Protein AF-A0A6N8G986-F1 (afdb_monomer)

Nearest PDB structures (foldseek):
  3ckf-assembly1_A  TM=4.766E-01  e=2.217E+00  Borreliella burgdorferi
  2i5z-assembly1_O  TM=4.851E-01  e=2.354E+00  Borreliella burgdorferi
  2pi3-assembly1_O  TM=4.909E-01  e=5.133E+00  Borreliella burgdorferi
  8tuz-assembly1_A  TM=5.574E-01  e=9.927E+00  Borreliella burgdorferi

Radius of gyration: 18.27 Å; Cα contacts (8 Å, |Δi|>4): 486; chains: 1; bounding box: 44×40×49 Å

Sequence (253 aa):
MEDNPRPAEDVVEALRAAAAARPEQVVLLPGVDDAAMDAWTAPPPERLRAVFRQTAGFWLRDWSNDELDLFGPLHDMNRDAPEATGADRCGAAGTYRVVHTNAAAMTYYVDVDPQTGEWGRVFYFHREADAGLVASDLSTWLYKLAEVVRYAVGVAADGDNHVFAEAFSERFFEWGGRRKVDPVAAEEANEHLPPGIDGRCAGADALVADLRRVEYPTEIMFGAPGGDPRKGLLGPTYYRYDNGRFLVAVDLD

pLDDT: mean 84.58, std 14.49, range [36.94, 98.62]

Secondary structure (DSSP, 8-state):
---PPPPHHHHHHHHHHHHHH-TTTEEEPPP--HHHHHTSSSPPPHHHHHHHTT---EEEE-TTSS-EEEESTT-GGGSS-GGGSSGGGG-STTSEEEE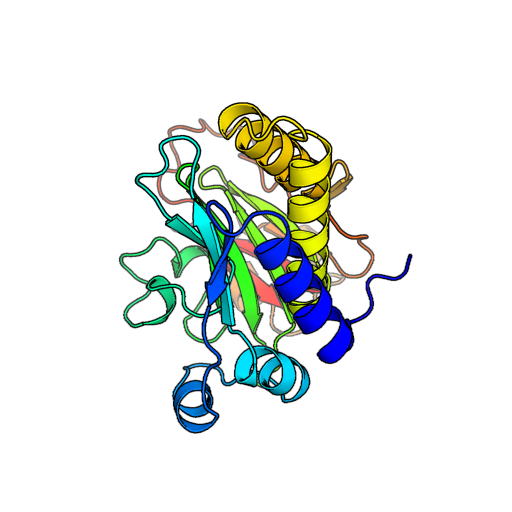EE-TT--EEEEEE-TTT--EEEEEEE-TTSEEEEEESSHHHHHHHHHHHHHHHHHHTTT--HHHHHHHHHHHHHHTT-S-EE--EEHHHHTTSPPTT-TTTS-STT-EEEE-SSPPSSEEEE---SS--TTS-SSPPEEEEETTTTEEEEE---

Structure (mmCIF, N/CA/C/O backbone):
data_AF-A0A6N8G986-F1
#
_entry.id   AF-A0A6N8G986-F1
#
loop_
_atom_site.group_PDB
_atom_site.id
_atom_site.type_symbol
_atom_site.label_atom_id
_atom_site.label_alt_id
_atom_site.label_comp_id
_atom_site.label_asym_id
_atom_site.label_entity_id
_atom_site.label_seq_id
_atom_site.pdbx_PDB_ins_code
_atom_site.Cartn_x
_atom_site.Cartn_y
_atom_site.Cartn_z
_atom_site.occupancy
_atom_site.B_iso_or_equiv
_atom_site.auth_seq_id
_atom_site.auth_comp_id
_atom_site.auth_asym_id
_atom_site.auth_atom_id
_atom_site.pdbx_PDB_model_num
ATOM 1 N N . MET A 1 1 ? 16.555 3.686 10.791 1.00 46.69 1 MET A N 1
ATOM 2 C CA . MET A 1 1 ? 15.807 2.505 11.268 1.00 46.69 1 MET A CA 1
ATOM 3 C C . MET A 1 1 ? 15.633 1.638 10.039 1.00 46.69 1 MET A C 1
ATOM 5 O O . MET A 1 1 ? 15.133 2.170 9.058 1.00 46.69 1 MET A O 1
ATOM 9 N N . GLU A 1 2 ? 16.167 0.420 10.018 1.00 54.03 2 GLU A N 1
ATOM 10 C CA . GLU A 1 2 ? 16.009 -0.460 8.850 1.00 54.03 2 GLU A CA 1
ATOM 11 C C . GLU A 1 2 ? 14.521 -0.733 8.604 1.00 54.03 2 GLU A C 1
ATOM 13 O O . GLU A 1 2 ? 13.776 -0.996 9.551 1.00 54.03 2 GLU A O 1
ATOM 18 N N . ASP A 1 3 ? 14.090 -0.626 7.346 1.00 73.69 3 ASP A N 1
ATOM 19 C CA . ASP A 1 3 ? 12.712 -0.887 6.918 1.00 73.69 3 ASP A CA 1
ATOM 20 C C . ASP A 1 3 ? 12.507 -2.404 6.777 1.00 73.69 3 ASP A C 1
ATOM 22 O O . ASP A 1 3 ? 12.376 -2.937 5.677 1.00 73.69 3 ASP A O 1
ATOM 26 N N . ASN A 1 4 ? 12.593 -3.117 7.900 1.00 81.31 4 ASN A N 1
ATOM 27 C CA . ASN A 1 4 ? 12.416 -4.566 7.953 1.00 81.31 4 ASN A CA 1
ATOM 28 C C . ASN A 1 4 ? 10.931 -4.922 8.141 1.00 81.31 4 ASN A C 1
ATOM 30 O O . ASN A 1 4 ? 10.238 -4.196 8.863 1.00 81.31 4 ASN A O 1
ATOM 34 N N . PRO A 1 5 ? 10.469 -6.060 7.580 1.00 88.38 5 PRO A N 1
ATOM 35 C CA . PRO A 1 5 ? 9.112 -6.546 7.789 1.00 88.38 5 PRO A CA 1
ATOM 36 C C . PRO A 1 5 ? 8.740 -6.605 9.264 1.00 88.38 5 PRO A C 1
ATOM 38 O O . PRO A 1 5 ? 9.516 -7.075 10.103 1.00 88.38 5 PRO A O 1
ATOM 41 N N . ARG A 1 6 ? 7.537 -6.127 9.574 1.00 94.19 6 ARG A N 1
ATOM 42 C CA . ARG A 1 6 ? 7.025 -6.086 10.939 1.00 94.19 6 ARG A CA 1
ATOM 43 C C . ARG A 1 6 ? 6.420 -7.438 11.320 1.00 94.19 6 ARG A C 1
ATOM 45 O O . ARG A 1 6 ? 5.696 -8.027 10.512 1.00 94.19 6 ARG A O 1
ATOM 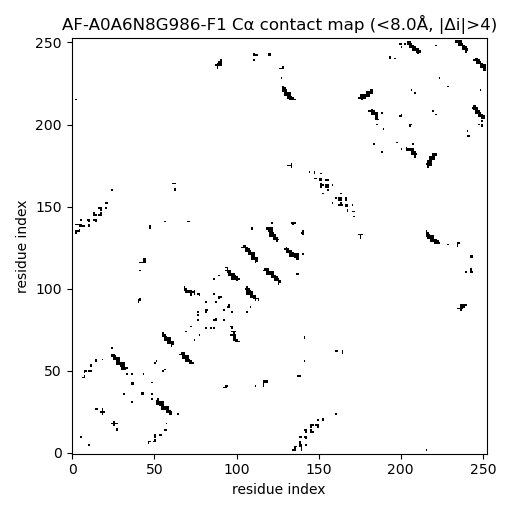52 N N . PRO A 1 7 ? 6.681 -7.939 12.541 1.00 96.44 7 PRO A N 1
ATOM 53 C CA . PRO A 1 7 ? 5.963 -9.087 13.080 1.00 96.44 7 PRO A CA 1
ATOM 54 C C . PRO A 1 7 ? 4.450 -8.870 13.010 1.00 96.44 7 PRO A C 1
ATOM 56 O O . PRO A 1 7 ? 3.958 -7.771 13.258 1.00 96.44 7 PRO A O 1
ATOM 59 N N . ALA A 1 8 ? 3.700 -9.922 12.682 1.00 97.44 8 ALA A N 1
ATOM 60 C CA . ALA A 1 8 ? 2.253 -9.808 12.505 1.00 97.44 8 ALA A CA 1
ATOM 61 C C . ALA A 1 8 ? 1.538 -9.310 13.773 1.00 97.44 8 ALA A C 1
ATOM 63 O O . ALA A 1 8 ? 0.585 -8.540 13.680 1.00 97.44 8 ALA A O 1
ATOM 64 N N . GLU A 1 9 ? 2.013 -9.726 14.948 1.00 97.75 9 GLU A N 1
ATOM 65 C CA . GLU A 1 9 ? 1.499 -9.282 16.245 1.00 97.75 9 GLU A CA 1
ATOM 66 C C . GLU A 1 9 ? 1.641 -7.769 16.443 1.00 97.75 9 GLU A C 1
ATOM 68 O O . GLU A 1 9 ? 0.640 -7.118 16.738 1.00 97.75 9 GLU A O 1
ATOM 73 N N . ASP A 1 10 ? 2.816 -7.204 16.151 1.00 98.00 10 ASP A N 1
ATOM 74 C CA . ASP A 1 10 ? 3.082 -5.764 16.251 1.00 98.00 10 ASP A CA 1
ATOM 75 C C . ASP A 1 10 ? 2.157 -4.958 15.333 1.00 98.00 10 ASP A C 1
ATOM 77 O O . ASP A 1 10 ? 1.614 -3.926 15.727 1.00 98.00 10 ASP A O 1
ATOM 81 N N . VAL A 1 11 ? 1.953 -5.428 14.096 1.00 98.25 11 VAL A N 1
ATOM 82 C CA . VAL A 1 11 ? 1.064 -4.759 13.133 1.00 98.25 11 VAL A CA 1
ATOM 83 C C . VAL A 1 11 ? -0.372 -4.763 13.639 1.00 98.25 11 VAL A C 1
ATOM 85 O O . VAL A 1 11 ? -1.037 -3.728 13.641 1.00 98.25 11 VAL A O 1
ATOM 88 N N . VAL A 1 12 ? -0.864 -5.921 14.080 1.00 98.62 12 VAL A N 1
ATOM 89 C CA . VAL A 1 12 ? -2.244 -6.059 14.550 1.00 98.62 12 VAL A CA 1
ATOM 90 C C . VAL A 1 12 ? -2.472 -5.256 15.831 1.00 98.62 12 VAL A C 1
ATOM 92 O O . VAL A 1 12 ? -3.516 -4.615 15.963 1.00 98.62 12 VAL A O 1
ATOM 95 N N . GLU A 1 13 ? -1.521 -5.262 16.767 1.00 98.56 13 GLU A N 1
ATOM 96 C CA . GLU A 1 13 ? -1.589 -4.450 17.983 1.00 98.56 13 GLU A CA 1
ATOM 97 C C . GLU A 1 13 ? -1.625 -2.958 17.646 1.00 98.56 13 GLU A C 1
ATOM 99 O O . GLU A 1 13 ? -2.502 -2.246 18.139 1.00 98.56 13 GLU A O 1
ATOM 104 N N . ALA A 1 14 ? -0.745 -2.494 16.754 1.00 98.50 14 ALA A N 1
ATOM 105 C CA . ALA A 1 14 ? -0.712 -1.099 16.334 1.00 98.50 14 ALA A CA 1
ATOM 106 C C . ALA A 1 14 ? -2.041 -0.665 15.693 1.00 98.50 14 ALA A C 1
ATOM 108 O O . ALA A 1 14 ? -2.593 0.369 16.074 1.00 98.50 14 ALA A O 1
ATOM 109 N N . LEU A 1 15 ? -2.597 -1.469 14.778 1.00 98.50 15 LEU A N 1
ATOM 110 C CA . LEU A 1 15 ? -3.879 -1.178 14.124 1.00 98.50 15 LEU A CA 1
ATOM 111 C C . LEU A 1 15 ? -5.045 -1.163 15.122 1.00 98.50 15 LEU A C 1
ATOM 113 O O . LEU A 1 15 ? -5.887 -0.265 15.078 1.00 98.50 15 LEU A O 1
ATOM 117 N N . ARG A 1 16 ? -5.088 -2.120 16.058 1.00 98.62 16 ARG A N 1
ATOM 118 C CA . ARG A 1 16 ? -6.104 -2.151 17.123 1.00 98.62 16 ARG A CA 1
ATOM 119 C C . ARG A 1 16 ? -5.997 -0.937 18.039 1.00 98.62 16 ARG A C 1
ATOM 121 O O . ARG A 1 16 ? -7.021 -0.344 18.364 1.00 98.62 16 ARG A O 1
ATOM 128 N N . ALA A 1 17 ? -4.784 -0.557 18.435 1.00 98.19 17 ALA A N 1
ATOM 129 C CA . ALA A 1 17 ? -4.549 0.615 19.269 1.00 98.19 17 ALA A CA 1
ATOM 130 C C . ALA A 1 17 ? -4.967 1.908 18.555 1.00 98.19 17 ALA A C 1
ATOM 132 O O . ALA A 1 17 ? -5.616 2.756 19.162 1.00 98.19 17 ALA A O 1
ATOM 133 N N . ALA A 1 18 ? -4.651 2.038 17.263 1.00 97.00 18 ALA A N 1
ATOM 134 C CA . ALA A 1 18 ? -5.069 3.166 16.436 1.00 97.00 18 ALA A CA 1
ATOM 135 C C . ALA A 1 18 ? -6.602 3.272 16.338 1.00 97.00 18 ALA A C 1
ATOM 137 O O . ALA A 1 18 ? -7.155 4.342 16.585 1.00 97.00 18 ALA A O 1
ATOM 138 N N . ALA A 1 19 ? -7.294 2.161 16.066 1.00 97.19 19 ALA A N 1
ATOM 139 C CA . ALA A 1 19 ? -8.756 2.127 16.015 1.00 97.19 19 ALA A CA 1
ATOM 140 C C . ALA A 1 19 ? -9.405 2.424 17.379 1.00 97.19 19 ALA A C 1
ATOM 142 O O . ALA A 1 19 ? -10.370 3.177 17.461 1.00 97.19 19 ALA A O 1
ATOM 143 N N . ALA A 1 20 ? -8.856 1.882 18.470 1.00 97.44 20 ALA A N 1
ATOM 144 C CA . ALA A 1 20 ? -9.364 2.121 19.821 1.00 97.44 20 ALA A CA 1
ATOM 145 C C . ALA A 1 20 ? -9.175 3.573 20.288 1.00 97.44 20 ALA A C 1
ATOM 147 O O . ALA A 1 20 ? -9.949 4.052 21.114 1.00 97.44 20 ALA A O 1
ATOM 148 N N . ALA A 1 21 ? -8.159 4.267 19.771 1.00 96.12 21 ALA A N 1
ATOM 149 C CA . ALA A 1 21 ? -7.892 5.659 20.109 1.00 96.12 21 ALA A CA 1
ATOM 150 C C . ALA A 1 21 ? -8.921 6.628 19.503 1.00 96.12 21 ALA A C 1
ATOM 152 O O . ALA A 1 21 ? -9.116 7.709 20.055 1.00 96.12 21 ALA A O 1
ATOM 153 N N . ARG A 1 22 ? -9.570 6.253 18.388 1.00 94.12 22 ARG A N 1
ATOM 154 C CA . ARG A 1 22 ? -10.585 7.080 17.719 1.00 94.12 22 ARG A CA 1
ATOM 155 C C . ARG A 1 22 ? -11.633 6.247 16.957 1.00 94.12 22 ARG A C 1
ATOM 157 O O . ARG A 1 22 ? -11.659 6.265 15.723 1.00 94.12 22 ARG A O 1
ATOM 164 N N . PRO A 1 23 ? -12.479 5.481 17.668 1.00 93.69 23 PRO A N 1
ATOM 165 C CA . PRO A 1 23 ? -13.352 4.463 17.072 1.00 93.69 23 PRO A CA 1
ATOM 166 C C . PRO A 1 23 ? -14.459 5.028 16.172 1.00 93.69 23 PRO A C 1
ATOM 168 O O . PRO A 1 23 ? -15.013 4.305 15.346 1.00 93.69 23 PRO A O 1
ATOM 171 N N . GLU A 1 24 ? -14.806 6.305 16.321 1.00 90.88 24 GLU A N 1
ATOM 172 C CA . GLU A 1 24 ? -15.755 6.999 15.454 1.00 90.88 24 GLU A CA 1
ATOM 173 C C . GLU A 1 24 ? -15.175 7.295 14.066 1.00 90.88 24 GLU A C 1
ATOM 175 O O . GLU A 1 24 ? -15.927 7.313 13.090 1.00 90.88 24 GLU A O 1
ATOM 180 N N . GLN A 1 25 ? -13.851 7.467 13.976 1.00 92.62 25 GLN A N 1
ATOM 181 C CA . GLN A 1 25 ? -13.139 7.847 12.755 1.00 92.62 25 GLN A CA 1
ATOM 182 C C . GLN A 1 25 ? -12.423 6.664 12.094 1.00 92.62 25 GLN A C 1
ATOM 184 O O . GLN A 1 25 ? -12.304 6.620 10.872 1.00 92.62 25 GLN A O 1
ATOM 189 N N . VAL A 1 26 ? -11.939 5.712 12.895 1.00 95.62 26 VAL A N 1
ATOM 190 C CA . VAL A 1 26 ? -11.096 4.598 12.452 1.00 95.62 26 VAL A CA 1
ATOM 191 C C . VAL A 1 26 ? -11.791 3.286 12.788 1.00 95.62 26 VAL A C 1
ATOM 193 O O . VAL A 1 26 ? -11.861 2.874 13.946 1.00 95.62 26 VAL A O 1
ATOM 196 N N . VAL A 1 27 ? -12.287 2.599 11.762 1.00 96.19 27 VAL A N 1
ATOM 197 C CA . VAL A 1 27 ? -13.022 1.342 11.924 1.00 96.19 27 VAL A CA 1
ATOM 198 C C . VAL A 1 27 ? -12.160 0.190 11.437 1.00 96.19 27 VAL A C 1
ATOM 200 O O . VAL A 1 27 ? -11.910 0.045 10.242 1.00 96.19 27 VAL A O 1
ATOM 203 N N . LEU A 1 28 ? -11.714 -0.656 12.366 1.00 97.62 28 LEU A N 1
ATOM 204 C CA . LEU A 1 28 ? -10.926 -1.836 12.029 1.00 97.62 28 LEU A CA 1
ATOM 205 C C . LEU A 1 28 ? -11.759 -2.823 11.198 1.00 97.62 28 LEU A C 1
ATOM 207 O O . LEU A 1 28 ? -12.897 -3.148 11.542 1.00 97.62 28 LEU A O 1
ATOM 211 N N . LEU A 1 29 ? -11.173 -3.329 10.118 1.00 97.81 29 LEU A N 1
ATOM 212 C CA . LEU A 1 29 ? -11.791 -4.352 9.285 1.00 97.81 29 LEU A CA 1
ATOM 213 C C . LEU A 1 29 ? -11.765 -5.714 9.982 1.00 97.81 29 LEU A C 1
ATOM 215 O O . LEU A 1 29 ? -10.789 -6.017 10.683 1.00 97.81 29 LEU A O 1
ATOM 219 N N . PRO A 1 30 ? -12.775 -6.571 9.737 1.00 97.88 30 PRO A N 1
ATOM 220 C CA . PRO A 1 30 ? -12.725 -7.956 10.177 1.00 97.88 30 PRO A CA 1
ATOM 221 C C . PRO A 1 30 ? -11.540 -8.693 9.541 1.00 97.88 30 PRO A C 1
ATOM 223 O O . PRO A 1 30 ? -10.974 -8.266 8.529 1.00 97.88 30 PRO A O 1
ATOM 226 N N . GLY A 1 31 ? -11.168 -9.815 10.152 1.00 98.00 31 GLY A N 1
ATOM 227 C CA . GLY A 1 31 ? -10.218 -10.742 9.555 1.00 98.00 31 GLY A CA 1
ATOM 228 C C . GLY A 1 31 ? -10.776 -11.426 8.304 1.00 98.00 31 GLY A C 1
ATOM 229 O O . GLY A 1 31 ? -11.989 -11.490 8.096 1.00 98.00 31 GLY A O 1
ATOM 230 N N . VAL A 1 32 ? -9.871 -11.953 7.487 1.00 98.31 32 VAL A N 1
ATOM 231 C CA . VAL A 1 32 ? -10.143 -12.737 6.281 1.00 98.31 32 VAL A CA 1
ATOM 232 C C . VAL A 1 32 ? -9.729 -14.178 6.549 1.00 98.31 32 VAL A C 1
ATOM 234 O O . VAL A 1 32 ? -8.632 -14.423 7.055 1.00 98.31 32 VAL A O 1
ATOM 237 N N . ASP A 1 33 ? -10.601 -15.129 6.229 1.00 98.00 33 ASP A N 1
ATOM 238 C CA . ASP A 1 33 ? -10.272 -16.545 6.353 1.00 98.00 33 ASP A CA 1
ATOM 239 C C . ASP A 1 33 ? -9.327 -17.026 5.238 1.00 98.00 33 ASP A C 1
ATOM 241 O O . ASP A 1 33 ? -9.183 -16.403 4.182 1.00 98.00 33 ASP A O 1
ATOM 245 N N . ASP A 1 34 ? -8.657 -18.150 5.491 1.00 98.38 34 ASP A N 1
ATOM 246 C CA . ASP A 1 34 ? -7.666 -18.708 4.572 1.00 98.38 34 ASP A CA 1
ATOM 247 C C . ASP A 1 34 ? -8.277 -19.084 3.213 1.00 98.38 34 ASP A C 1
ATOM 249 O O 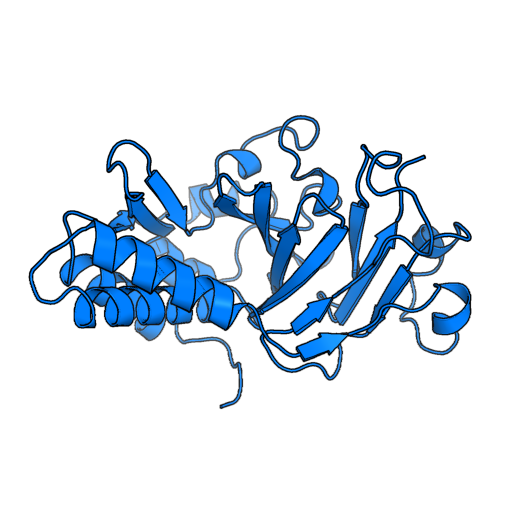. ASP A 1 34 ? -7.634 -18.863 2.192 1.00 98.38 34 ASP A O 1
ATOM 253 N N . ALA A 1 35 ? -9.524 -19.567 3.172 1.00 98.00 35 ALA A N 1
ATOM 254 C CA . ALA A 1 35 ? -10.175 -19.955 1.921 1.00 98.00 35 ALA A CA 1
ATOM 255 C C . ALA A 1 35 ? -10.468 -18.738 1.029 1.00 98.00 35 ALA A C 1
ATOM 257 O O . ALA A 1 35 ? -10.282 -18.793 -0.186 1.00 98.00 35 ALA A O 1
ATOM 258 N N . ALA A 1 36 ? -10.883 -17.621 1.629 1.00 96.44 36 ALA A N 1
ATOM 259 C CA . ALA A 1 36 ? -11.067 -16.355 0.940 1.00 96.44 36 ALA A CA 1
ATOM 260 C C . ALA A 1 36 ? -9.730 -15.778 0.454 1.00 96.44 36 ALA A C 1
ATOM 262 O O . ALA A 1 36 ? -9.677 -15.258 -0.658 1.00 96.44 36 ALA A O 1
ATOM 263 N N . MET A 1 37 ? -8.654 -15.890 1.245 1.00 96.88 37 MET A N 1
ATOM 264 C CA . MET A 1 37 ? -7.305 -15.481 0.824 1.00 96.88 37 MET A CA 1
ATOM 265 C C . MET A 1 37 ? -6.750 -16.349 -0.314 1.00 96.88 37 MET A C 1
ATOM 267 O O . MET A 1 37 ? -6.088 -15.822 -1.205 1.00 96.88 37 MET A O 1
ATOM 271 N N . ASP A 1 38 ? -7.040 -17.651 -0.315 1.00 96.19 38 ASP A N 1
ATOM 272 C CA . ASP A 1 38 ? -6.614 -18.592 -1.361 1.00 96.19 38 ASP A CA 1
ATOM 273 C C . ASP A 1 38 ? -7.333 -18.378 -2.696 1.00 96.19 38 ASP A C 1
ATOM 275 O O . ASP A 1 38 ? -6.802 -18.725 -3.748 1.00 96.19 38 ASP A O 1
ATOM 279 N N . ALA A 1 39 ? -8.526 -17.781 -2.670 1.00 93.50 39 ALA A N 1
ATOM 280 C CA . ALA A 1 39 ? -9.274 -17.426 -3.872 1.00 93.50 39 ALA A CA 1
ATOM 281 C C . ALA A 1 39 ? -8.759 -16.147 -4.558 1.00 93.50 39 ALA A C 1
ATOM 283 O O . ALA A 1 39 ? -9.228 -15.798 -5.641 1.00 93.50 39 ALA A O 1
ATOM 284 N N . TRP A 1 40 ? -7.832 -15.412 -3.938 1.00 91.94 40 TRP A N 1
ATOM 285 C CA . TRP A 1 40 ? -7.250 -14.219 -4.546 1.00 91.94 40 TRP A CA 1
ATOM 286 C C . TRP A 1 40 ? -6.349 -14.593 -5.725 1.00 91.94 40 TRP A C 1
ATOM 288 O O . TRP A 1 40 ? -5.610 -15.569 -5.653 1.00 91.94 40 TRP A O 1
ATOM 298 N N . THR A 1 41 ? -6.327 -13.757 -6.770 1.00 87.50 41 THR A N 1
ATOM 299 C CA . THR A 1 41 ? -5.441 -13.934 -7.939 1.00 87.50 41 THR A CA 1
ATOM 300 C C . THR A 1 41 ? -3.978 -14.146 -7.542 1.00 87.50 41 THR A C 1
ATOM 302 O O . THR A 1 41 ? -3.268 -14.915 -8.178 1.00 87.50 41 THR A O 1
ATOM 305 N N . ALA A 1 42 ? -3.552 -13.483 -6.465 1.00 88.75 42 ALA A N 1
ATOM 306 C CA . ALA A 1 42 ? -2.292 -13.732 -5.788 1.00 88.75 42 ALA A CA 1
ATOM 307 C C . ALA A 1 42 ? -2.552 -13.928 -4.286 1.00 88.75 42 ALA A C 1
ATOM 309 O O . ALA A 1 42 ? -2.807 -12.937 -3.584 1.00 88.75 42 ALA A O 1
ATOM 310 N N . PRO A 1 43 ? -2.514 -15.173 -3.781 1.00 94.25 43 PRO A N 1
ATOM 311 C CA . PRO A 1 43 ? -2.623 -15.439 -2.354 1.00 94.25 43 PRO A CA 1
ATOM 312 C C . PRO A 1 43 ? -1.503 -14.729 -1.578 1.00 94.25 43 PRO A C 1
ATOM 314 O O . PRO A 1 43 ? -0.376 -14.632 -2.068 1.00 94.25 43 PRO A O 1
ATOM 317 N N . PRO A 1 44 ? -1.779 -14.207 -0.373 1.00 96.00 44 PRO A N 1
ATOM 318 C CA . PRO A 1 44 ? -0.768 -13.534 0.424 1.00 96.00 44 PRO A CA 1
ATOM 319 C C . PRO A 1 44 ? 0.198 -14.554 1.051 1.00 96.00 44 PRO A C 1
ATOM 321 O O . PRO A 1 44 ? -0.236 -15.637 1.457 1.00 96.00 44 PRO A O 1
ATOM 324 N N . PRO A 1 45 ? 1.487 -14.210 1.226 1.00 95.62 45 PRO A N 1
ATOM 325 C CA . PRO A 1 45 ? 2.431 -15.046 1.963 1.00 95.62 45 PRO A CA 1
ATOM 326 C C . PRO A 1 45 ? 2.011 -15.201 3.433 1.00 95.62 45 PRO A C 1
ATOM 328 O O . PRO A 1 45 ? 1.347 -14.329 4.001 1.00 95.62 45 PRO A O 1
ATOM 331 N N . GLU A 1 46 ? 2.450 -16.281 4.090 1.00 95.44 46 GLU A N 1
ATOM 332 C CA . GLU A 1 46 ? 2.014 -16.649 5.453 1.00 95.44 46 GLU A CA 1
ATOM 333 C C . GLU A 1 46 ? 2.196 -15.517 6.480 1.00 95.44 46 GLU A C 1
ATOM 335 O O . GLU A 1 46 ? 1.342 -15.310 7.342 1.00 95.44 46 GLU A O 1
ATOM 340 N N . ARG A 1 47 ? 3.256 -14.710 6.343 1.00 94.12 47 ARG A N 1
ATOM 341 C CA . ARG A 1 47 ? 3.480 -13.541 7.210 1.00 94.12 47 ARG A CA 1
ATOM 342 C C . ARG A 1 47 ? 2.321 -12.536 7.168 1.00 94.12 47 ARG A C 1
ATOM 344 O O . ARG A 1 47 ? 1.952 -11.982 8.197 1.00 94.12 47 ARG A O 1
ATOM 351 N N . LEU A 1 48 ? 1.738 -12.314 5.988 1.00 97.44 48 LEU A N 1
ATOM 352 C CA . LEU A 1 48 ? 0.596 -11.420 5.800 1.00 97.44 48 LEU A CA 1
ATOM 353 C C . LEU A 1 48 ? -0.717 -12.128 6.134 1.00 97.44 48 LEU A C 1
ATOM 355 O O . LEU A 1 48 ? -1.596 -11.499 6.715 1.00 97.44 48 LEU A O 1
ATOM 359 N N . ARG A 1 49 ? -0.827 -13.441 5.879 1.00 98.06 49 ARG A N 1
ATOM 360 C CA . ARG A 1 49 ? -1.966 -14.259 6.340 1.00 98.06 49 ARG A CA 1
ATOM 361 C C . ARG A 1 49 ? -2.149 -14.143 7.852 1.00 98.06 49 ARG A C 1
ATOM 363 O O . ARG A 1 49 ? -3.266 -13.949 8.317 1.00 98.06 49 ARG A O 1
ATOM 370 N N . ALA A 1 50 ? -1.065 -14.173 8.627 1.00 98.19 50 ALA A N 1
ATOM 371 C CA . ALA A 1 50 ? -1.119 -13.997 10.079 1.00 98.19 50 ALA A CA 1
ATOM 372 C C . ALA A 1 50 ? -1.722 -12.644 10.520 1.00 98.19 50 ALA A C 1
ATOM 374 O O . ALA A 1 50 ? -2.441 -12.598 11.522 1.00 98.19 50 ALA A O 1
ATOM 375 N N . VAL A 1 51 ? -1.481 -11.563 9.765 1.00 98.38 51 VAL A N 1
ATOM 376 C CA . VAL A 1 51 ? -2.132 -10.257 9.981 1.00 98.38 51 VAL A CA 1
ATOM 377 C C . VAL A 1 51 ? -3.596 -10.324 9.548 1.00 98.38 51 VAL A C 1
ATOM 379 O O . VAL A 1 51 ? -4.493 -10.027 10.338 1.00 98.38 51 VAL A O 1
ATOM 382 N N . PHE A 1 52 ? -3.850 -10.778 8.319 1.00 98.50 52 PHE A N 1
ATOM 383 C CA . PHE A 1 52 ? -5.174 -10.745 7.699 1.00 98.50 52 PHE A CA 1
ATOM 384 C C . PHE A 1 52 ? -6.194 -11.654 8.365 1.00 98.50 52 PHE A C 1
ATOM 386 O O . PHE A 1 52 ? -7.357 -11.274 8.421 1.00 98.50 52 PHE A O 1
ATOM 393 N N . ARG A 1 53 ? -5.786 -12.767 8.983 1.00 98.62 53 ARG A N 1
ATOM 394 C CA . ARG A 1 53 ? -6.669 -13.578 9.843 1.00 98.62 53 ARG A CA 1
ATOM 395 C C . ARG A 1 53 ? -7.272 -12.776 10.995 1.00 98.62 53 ARG A C 1
ATOM 397 O O . ARG A 1 53 ? -8.349 -13.109 11.477 1.00 98.62 53 ARG A O 1
ATOM 404 N N . GLN A 1 54 ? -6.576 -11.740 11.459 1.00 98.62 54 GLN A N 1
ATOM 405 C CA . GLN A 1 54 ? -7.015 -10.913 12.580 1.00 98.62 54 GLN A CA 1
ATOM 406 C C . GLN A 1 54 ? -7.686 -9.618 12.131 1.00 98.62 54 GLN A C 1
ATOM 408 O O . GLN A 1 54 ? -8.640 -9.180 12.771 1.00 98.62 54 GLN A O 1
ATOM 413 N N . THR A 1 55 ? -7.177 -8.992 11.071 1.00 98.38 55 THR A N 1
ATOM 414 C CA . THR A 1 55 ? -7.744 -7.773 10.498 1.00 98.38 55 THR A CA 1
ATOM 415 C C . THR A 1 55 ? -7.234 -7.552 9.082 1.00 98.38 55 THR A C 1
ATOM 417 O O . THR A 1 55 ? -6.044 -7.695 8.807 1.00 98.38 55 THR A O 1
ATOM 420 N N . ALA A 1 56 ? -8.124 -7.141 8.185 1.00 97.00 56 ALA A N 1
ATOM 421 C CA . ALA A 1 56 ? -7.742 -6.731 6.843 1.00 97.00 56 ALA A CA 1
ATOM 422 C C . ALA A 1 56 ? -7.235 -5.275 6.755 1.00 97.00 56 ALA A C 1
ATOM 424 O O . ALA A 1 56 ? -7.066 -4.773 5.653 1.00 97.00 56 ALA A O 1
ATOM 425 N N . GLY A 1 57 ? -7.017 -4.572 7.872 1.00 97.25 57 GLY A N 1
ATOM 426 C CA . GLY A 1 57 ? -6.684 -3.142 7.888 1.00 97.25 57 GLY A CA 1
ATOM 427 C C . GLY A 1 57 ? -7.809 -2.307 8.496 1.00 97.25 57 GLY A C 1
ATOM 428 O O . GLY A 1 57 ? -8.455 -2.751 9.445 1.00 97.25 57 GLY A O 1
ATOM 429 N N . PHE A 1 58 ? -8.065 -1.105 7.985 1.00 97.44 58 PHE A N 1
ATOM 430 C CA . PHE A 1 58 ? -9.112 -0.231 8.527 1.00 97.44 58 PHE A CA 1
ATOM 431 C C . PHE A 1 58 ? -9.787 0.623 7.456 1.00 97.44 58 PHE A C 1
ATOM 433 O O . PHE A 1 58 ? -9.240 0.862 6.381 1.00 97.44 58 PHE A O 1
ATOM 440 N N . TRP A 1 59 ? -10.984 1.091 7.791 1.00 96.31 59 TRP A N 1
ATOM 441 C CA . TRP A 1 59 ? -11.614 2.235 7.156 1.00 96.31 59 TRP A CA 1
ATOM 442 C C . TRP A 1 59 ? -11.282 3.498 7.936 1.00 96.31 59 TRP A C 1
ATOM 444 O O . TRP A 1 59 ? -11.346 3.500 9.169 1.00 96.31 59 TRP A O 1
ATOM 454 N N . LEU A 1 60 ? -10.976 4.568 7.215 1.00 93.94 60 LEU A N 1
ATOM 455 C CA . LEU A 1 60 ? -10.855 5.908 7.761 1.00 93.94 60 LEU A CA 1
ATOM 456 C C . LEU A 1 60 ? -12.019 6.743 7.248 1.00 93.94 60 LEU A C 1
ATOM 458 O O . LEU A 1 60 ? -12.228 6.816 6.042 1.00 93.94 60 LEU A O 1
ATOM 462 N N . ARG A 1 61 ? -12.777 7.375 8.139 1.00 90.00 61 ARG A N 1
ATOM 463 C CA . ARG A 1 61 ? -13.717 8.413 7.712 1.00 90.00 61 ARG A CA 1
ATOM 464 C C . ARG A 1 61 ? -12.943 9.603 7.165 1.00 90.00 61 ARG A C 1
ATOM 466 O O . ARG A 1 61 ? -11.908 9.976 7.720 1.00 90.00 61 ARG A O 1
ATOM 473 N N . ASP A 1 62 ? -13.447 10.195 6.099 1.00 78.88 62 ASP A N 1
ATOM 474 C CA . ASP A 1 62 ? -12.922 11.455 5.596 1.00 78.88 62 ASP A CA 1
ATOM 475 C C . ASP A 1 62 ? -13.373 12.639 6.485 1.00 78.88 62 ASP A C 1
ATOM 477 O O . ASP A 1 62 ? -14.011 12.475 7.532 1.00 78.88 62 ASP A O 1
ATOM 481 N N . TRP A 1 63 ? -13.030 13.860 6.073 1.00 72.75 63 TRP A N 1
ATOM 482 C CA . TRP A 1 63 ? -13.406 15.092 6.773 1.00 72.75 63 TRP A CA 1
ATOM 483 C C . TRP A 1 63 ? -14.914 15.389 6.711 1.00 72.75 63 TRP A C 1
ATOM 485 O O . TRP A 1 63 ? -15.414 16.115 7.574 1.00 72.75 63 TRP A O 1
ATOM 495 N N . SER A 1 64 ? -15.641 14.842 5.726 1.00 68.06 64 SER A N 1
ATOM 496 C CA . SER A 1 64 ? -17.102 14.961 5.633 1.00 68.06 64 SER A CA 1
ATOM 497 C C . SER A 1 64 ? -17.843 13.941 6.512 1.00 68.06 64 SER A C 1
ATOM 499 O O . SER A 1 64 ? -19.005 14.156 6.845 1.00 68.06 64 SER A O 1
ATOM 501 N N . ASN A 1 65 ? -17.155 12.886 6.969 1.00 65.06 65 ASN A N 1
ATOM 502 C CA . ASN A 1 65 ? -17.680 11.697 7.657 1.00 65.06 65 ASN A CA 1
ATOM 503 C C . ASN A 1 65 ? -18.633 10.826 6.821 1.00 65.06 65 ASN A C 1
ATOM 505 O O . ASN A 1 65 ? -19.104 9.796 7.328 1.00 65.06 65 ASN A O 1
ATOM 509 N N . ASP A 1 66 ? -18.896 11.213 5.575 1.00 73.69 66 ASP A N 1
ATOM 510 C CA . ASP A 1 66 ? -19.831 10.539 4.680 1.00 73.69 66 ASP A CA 1
ATOM 511 C C . ASP A 1 66 ? -19.125 9.497 3.802 1.00 73.69 66 ASP A C 1
ATOM 513 O O . ASP A 1 66 ? -19.763 8.538 3.360 1.00 73.69 66 ASP A O 1
ATOM 517 N N . GLU A 1 67 ? -17.806 9.621 3.618 1.00 80.06 67 GLU A N 1
ATOM 518 C CA . GLU A 1 67 ? -16.992 8.679 2.851 1.00 80.06 67 GLU A CA 1
ATOM 519 C C . 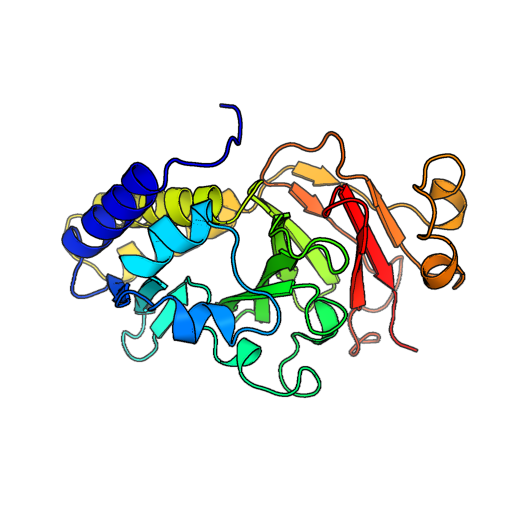GLU A 1 67 ? -16.010 7.913 3.750 1.00 80.06 67 GLU A C 1
ATOM 521 O O . GLU A 1 67 ? -15.545 8.394 4.788 1.00 80.06 67 GLU A O 1
ATOM 526 N N . LEU A 1 68 ? -15.738 6.663 3.366 1.00 85.75 68 LEU A N 1
ATOM 527 C CA . LEU A 1 68 ? -14.787 5.786 4.041 1.00 85.75 68 LEU A CA 1
ATOM 528 C C . LEU A 1 68 ? -13.656 5.441 3.076 1.00 85.75 68 LEU A C 1
ATOM 530 O O . LEU A 1 68 ? -13.874 4.757 2.077 1.00 85.75 68 LEU A O 1
ATOM 534 N N . ASP A 1 69 ? -12.445 5.847 3.433 1.00 91.25 69 ASP A N 1
ATOM 535 C CA . ASP A 1 69 ? -11.225 5.470 2.740 1.00 91.25 69 ASP A CA 1
ATOM 536 C C . ASP A 1 69 ? -10.730 4.117 3.248 1.00 91.25 69 ASP A C 1
ATOM 538 O O . ASP A 1 69 ? -10.508 3.916 4.448 1.00 91.25 69 ASP A O 1
ATOM 542 N N . LEU A 1 70 ? -10.555 3.166 2.330 1.00 94.38 70 LEU A N 1
ATOM 543 C CA . LEU A 1 70 ? -10.024 1.848 2.661 1.00 94.38 70 LEU A CA 1
ATOM 544 C C . LEU A 1 70 ? -8.505 1.892 2.756 1.00 94.38 70 LEU A C 1
ATOM 546 O O . LEU A 1 70 ? -7.846 2.278 1.791 1.00 94.38 70 LEU A O 1
ATOM 550 N N . PHE A 1 71 ? -7.960 1.348 3.839 1.00 96.19 71 PHE A N 1
ATOM 551 C CA . PHE A 1 71 ? -6.547 1.010 3.961 1.00 96.19 71 PHE A CA 1
ATOM 552 C C . PHE A 1 71 ? -6.413 -0.489 4.247 1.00 96.19 71 PHE A C 1
ATOM 554 O O . PHE A 1 71 ? -6.493 -0.926 5.396 1.00 96.19 71 PHE A O 1
ATOM 561 N N . GLY A 1 72 ? -6.247 -1.296 3.196 1.00 96.62 72 GLY A N 1
ATOM 562 C CA . GLY A 1 72 ? -6.212 -2.756 3.295 1.00 96.62 72 GLY A CA 1
ATOM 563 C C . GLY A 1 72 ? -6.373 -3.487 1.955 1.00 96.62 72 GLY A C 1
ATOM 564 O O . GLY A 1 72 ? -6.764 -2.891 0.955 1.00 96.62 72 GLY A O 1
ATOM 565 N N . PRO A 1 73 ? -6.141 -4.813 1.903 1.00 95.25 73 PRO A N 1
ATOM 566 C CA . PRO A 1 73 ? -6.104 -5.590 0.667 1.00 95.25 73 PRO A CA 1
ATOM 567 C C . PRO A 1 73 ? -7.503 -5.910 0.112 1.00 95.25 73 PRO A C 1
ATOM 569 O O . PRO A 1 73 ? -7.615 -6.689 -0.833 1.00 95.25 73 PRO A O 1
ATOM 572 N N . LEU A 1 74 ? -8.580 -5.394 0.709 1.00 94.12 74 LEU A N 1
ATOM 573 C CA . LEU A 1 74 ? -9.965 -5.706 0.335 1.00 94.12 74 LEU A CA 1
ATOM 574 C C . LEU A 1 74 ? -10.575 -4.702 -0.650 1.00 94.12 74 LEU A C 1
ATOM 576 O O . LEU A 1 74 ? -11.790 -4.691 -0.817 1.00 94.12 74 LEU A O 1
ATOM 580 N N . HIS A 1 75 ? -9.747 -3.876 -1.293 1.00 91.38 75 HIS A N 1
ATOM 581 C CA . HIS A 1 75 ? -10.217 -2.857 -2.227 1.00 91.38 75 HIS A CA 1
ATOM 582 C C . HIS A 1 75 ? -11.025 -3.470 -3.373 1.00 91.38 75 HIS A C 1
ATOM 584 O O . HIS A 1 75 ? -10.622 -4.496 -3.925 1.00 91.38 75 HIS A O 1
ATOM 590 N N . ASP A 1 76 ? -12.132 -2.831 -3.758 1.00 87.75 76 ASP A N 1
ATOM 591 C CA . ASP A 1 76 ? -13.033 -3.348 -4.798 1.00 87.75 76 ASP A CA 1
ATOM 592 C C . ASP A 1 76 ? -12.354 -3.441 -6.171 1.00 87.75 76 ASP A C 1
ATOM 594 O O . ASP A 1 76 ? -12.694 -4.307 -6.973 1.00 87.75 76 ASP A O 1
ATOM 598 N N . MET A 1 77 ? -11.306 -2.643 -6.402 1.00 85.94 77 MET A N 1
ATOM 599 C CA . MET A 1 77 ? -10.448 -2.759 -7.593 1.00 85.94 77 MET A CA 1
ATOM 600 C C . MET A 1 77 ? -9.726 -4.110 -7.711 1.00 85.94 77 MET A C 1
ATOM 602 O O . MET A 1 77 ? -9.199 -4.421 -8.773 1.00 85.94 77 MET A O 1
ATOM 606 N N . ASN A 1 78 ? -9.700 -4.920 -6.648 1.00 87.88 78 ASN A N 1
ATOM 607 C CA . ASN A 1 78 ? -9.143 -6.270 -6.684 1.00 87.88 78 ASN A CA 1
ATOM 608 C C . ASN A 1 78 ? -10.174 -7.338 -7.094 1.00 87.88 78 ASN A C 1
ATOM 610 O O . ASN A 1 78 ? -9.787 -8.500 -7.201 1.00 87.88 78 ASN A O 1
ATOM 614 N N . ARG A 1 79 ? -11.469 -6.998 -7.234 1.00 75.00 79 ARG A N 1
ATOM 615 C CA . ARG A 1 79 ? -12.533 -8.003 -7.377 1.00 75.00 79 ARG A CA 1
ATOM 616 C C . ARG A 1 79 ? -12.719 -8.532 -8.792 1.00 75.00 79 ARG A C 1
ATOM 618 O O . ARG A 1 79 ? -12.843 -9.735 -8.861 1.00 75.00 79 ARG A O 1
ATOM 625 N N . ASP A 1 80 ? -12.693 -7.728 -9.861 1.00 56.84 80 ASP A N 1
ATOM 626 C 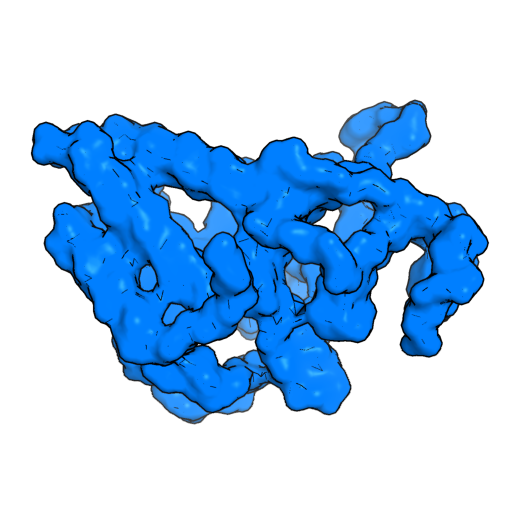CA . ASP A 1 80 ? -12.765 -8.210 -11.258 1.00 56.84 80 ASP A CA 1
ATOM 627 C C . ASP A 1 80 ? -12.542 -7.061 -12.279 1.00 56.84 80 ASP A C 1
ATOM 629 O O . ASP A 1 80 ? -13.051 -5.959 -12.091 1.00 56.84 80 ASP A O 1
ATOM 633 N N . ALA A 1 81 ? -11.819 -7.356 -13.374 1.00 51.06 81 ALA A N 1
ATOM 634 C CA . ALA A 1 81 ? -11.502 -6.541 -14.570 1.00 51.06 81 ALA A CA 1
ATOM 635 C C . ALA A 1 81 ? -10.694 -5.215 -14.378 1.00 51.06 81 ALA A C 1
ATOM 637 O O . ALA A 1 81 ? -11.276 -4.161 -14.121 1.00 51.06 81 ALA A O 1
ATOM 638 N N . PRO A 1 82 ? -9.357 -5.213 -14.611 1.00 52.09 82 PRO A N 1
ATOM 639 C CA . PRO A 1 82 ? -8.488 -4.030 -14.452 1.00 52.09 82 PRO A CA 1
ATOM 640 C C . PRO A 1 82 ? -8.781 -2.873 -15.425 1.00 52.09 82 PRO A C 1
ATOM 642 O O . PRO A 1 82 ? -8.380 -1.741 -15.169 1.00 52.09 82 PRO A O 1
ATOM 645 N N . GLU A 1 83 ? -9.494 -3.133 -16.523 1.00 51.81 83 GLU A N 1
ATOM 646 C CA . GLU A 1 83 ? -9.667 -2.189 -17.639 1.00 51.81 83 GLU A CA 1
ATOM 647 C C . GLU A 1 83 ? -10.556 -0.972 -17.308 1.00 51.81 83 GLU A C 1
ATOM 649 O O . GLU A 1 83 ? -10.549 0.008 -18.047 1.00 51.81 83 GLU A O 1
ATOM 654 N N . ALA A 1 84 ? -11.315 -1.002 -16.203 1.00 48.34 84 ALA A N 1
ATOM 655 C CA . ALA A 1 84 ? -12.268 0.059 -15.850 1.00 48.34 84 ALA A CA 1
ATOM 656 C C . ALA A 1 84 ? -11.913 0.852 -14.578 1.00 48.34 84 ALA A C 1
ATOM 658 O O . ALA A 1 84 ? -12.648 1.769 -14.212 1.00 48.34 84 ALA A O 1
ATOM 659 N N . THR A 1 85 ? -10.822 0.514 -13.883 1.00 58.81 85 THR A N 1
ATOM 660 C CA . THR A 1 85 ? -10.567 1.005 -12.514 1.00 58.81 85 THR A CA 1
ATOM 661 C C . THR A 1 85 ? -9.344 1.912 -12.374 1.00 58.81 85 THR A C 1
ATOM 663 O O . THR A 1 85 ? -9.096 2.424 -11.287 1.00 58.81 85 THR A O 1
ATOM 666 N N . GLY A 1 86 ? -8.574 2.129 -13.446 1.00 68.25 86 GLY A N 1
ATOM 667 C CA . GLY A 1 86 ? -7.294 2.848 -13.390 1.00 68.25 86 GLY A CA 1
ATOM 668 C C . GLY A 1 86 ? -6.155 2.039 -12.752 1.00 68.25 86 GLY A C 1
ATOM 669 O O . GLY A 1 86 ? -5.024 2.517 -12.690 1.00 68.25 86 GLY A O 1
ATOM 670 N N . ALA A 1 87 ? -6.438 0.815 -12.288 1.00 76.00 87 ALA A N 1
ATOM 671 C CA . ALA A 1 87 ? -5.450 -0.112 -11.747 1.00 76.00 87 ALA A CA 1
ATOM 672 C C . ALA A 1 87 ? -4.661 -0.848 -12.848 1.00 76.00 87 ALA A C 1
ATOM 674 O O . ALA A 1 87 ? -3.639 -1.464 -12.561 1.00 76.00 87 ALA A O 1
ATOM 675 N N . ASP A 1 88 ? -5.084 -0.758 -14.111 1.00 75.38 88 ASP A N 1
ATOM 676 C CA . ASP A 1 88 ? -4.309 -1.166 -15.290 1.00 75.38 88 ASP A CA 1
ATOM 677 C C . ASP A 1 88 ? -2.905 -0.536 -15.314 1.00 75.38 88 ASP A C 1
ATOM 679 O O . ASP A 1 88 ? -1.931 -1.182 -15.705 1.00 75.38 88 ASP A O 1
ATOM 683 N N . ARG A 1 89 ? -2.769 0.680 -14.774 1.00 81.44 89 ARG A N 1
ATOM 684 C CA . ARG A 1 89 ? -1.473 1.349 -14.598 1.00 81.44 89 ARG A CA 1
ATOM 685 C C . ARG A 1 89 ? -0.548 0.651 -13.605 1.00 81.44 89 ARG A C 1
ATOM 687 O O . ARG A 1 89 ? 0.665 0.789 -13.728 1.00 81.44 89 ARG A O 1
ATOM 694 N N . CYS A 1 90 ? -1.073 -0.137 -12.664 1.00 85.38 90 CYS A N 1
ATOM 695 C CA . CYS A 1 90 ? -0.266 -0.981 -11.778 1.00 85.38 90 CYS A CA 1
ATOM 696 C C . CYS A 1 90 ? 0.347 -2.187 -12.508 1.00 85.38 90 CYS A C 1
ATOM 698 O O . CYS A 1 90 ? 0.956 -3.029 -11.857 1.00 85.38 90 CYS A O 1
ATOM 700 N N . GLY A 1 91 ? 0.171 -2.340 -13.822 1.00 83.44 91 GLY A N 1
ATOM 701 C CA . GLY A 1 91 ? 0.694 -3.453 -14.612 1.00 83.44 91 GLY A CA 1
ATOM 702 C C . GLY A 1 91 ? -0.326 -4.573 -14.824 1.00 83.44 91 GLY A C 1
ATOM 703 O O . GLY A 1 91 ? -1.534 -4.390 -14.700 1.00 83.44 91 GLY A O 1
ATOM 704 N N . ALA A 1 92 ? 0.153 -5.763 -15.191 1.00 83.00 92 ALA A N 1
ATOM 705 C CA . ALA A 1 92 ? -0.727 -6.883 -15.521 1.00 83.00 92 ALA A CA 1
ATOM 706 C C . ALA A 1 92 ? -1.465 -7.431 -14.285 1.00 83.00 92 ALA A C 1
ATOM 708 O O . ALA A 1 92 ? -0.930 -7.421 -13.171 1.00 83.00 92 ALA A O 1
ATOM 709 N N . ALA A 1 93 ? -2.670 -7.971 -14.485 1.00 81.94 93 ALA A N 1
ATOM 710 C CA . ALA A 1 93 ? -3.426 -8.640 -13.427 1.00 81.94 93 ALA A CA 1
ATOM 711 C C . ALA A 1 93 ? -2.585 -9.731 -12.735 1.00 81.94 93 ALA A C 1
ATOM 713 O O . ALA A 1 93 ? -1.845 -10.465 -13.388 1.00 81.94 93 ALA A O 1
ATOM 714 N N . GLY A 1 94 ? -2.686 -9.820 -11.406 1.00 85.12 94 GLY A N 1
ATOM 715 C CA . GLY A 1 94 ? -1.907 -10.762 -10.594 1.00 85.12 94 GLY A CA 1
ATOM 716 C C . GLY A 1 94 ? -0.477 -10.316 -10.270 1.00 85.12 94 GLY A C 1
ATOM 717 O O . GLY A 1 94 ? 0.161 -10.950 -9.439 1.00 85.12 94 GLY A O 1
ATOM 718 N N . THR A 1 95 ? 0.016 -9.218 -10.858 1.00 89.00 95 THR A N 1
ATOM 719 C CA . THR A 1 95 ? 1.336 -8.649 -10.510 1.00 89.00 95 THR A CA 1
ATOM 720 C C . THR A 1 95 ? 1.268 -7.611 -9.393 1.00 89.00 95 THR A C 1
ATOM 722 O O . THR A 1 95 ? 2.290 -7.124 -8.926 1.00 89.00 95 THR A O 1
ATOM 725 N N . TYR A 1 96 ? 0.073 -7.228 -8.956 1.00 92.69 96 TYR A N 1
ATOM 726 C CA . TYR A 1 96 ? -0.116 -6.241 -7.905 1.00 92.69 96 TYR A CA 1
ATOM 727 C C . TYR A 1 96 ? -1.365 -6.555 -7.094 1.00 92.69 96 TYR A C 1
ATOM 729 O O . TYR A 1 96 ? -2.223 -7.342 -7.507 1.00 92.69 96 TYR A O 1
ATOM 737 N N . ARG A 1 97 ? -1.500 -5.861 -5.965 1.00 93.50 97 ARG A N 1
ATOM 738 C CA . ARG A 1 97 ? -2.769 -5.756 -5.252 1.00 93.50 97 ARG A CA 1
ATOM 739 C C . ARG A 1 97 ? -2.986 -4.348 -4.716 1.00 93.50 97 ARG A C 1
ATOM 741 O O . ARG A 1 97 ? -2.122 -3.819 -4.024 1.00 93.50 97 ARG A O 1
ATOM 748 N N . VAL A 1 98 ? -4.139 -3.752 -5.012 1.00 94.31 98 VAL A N 1
ATOM 749 C CA . VAL A 1 98 ? -4.497 -2.408 -4.532 1.00 94.31 98 VAL A CA 1
ATOM 750 C C . VAL A 1 98 ? -4.812 -2.464 -3.042 1.00 94.31 98 VAL A C 1
ATOM 752 O O . VAL A 1 98 ? -5.554 -3.345 -2.594 1.00 94.31 98 VAL A O 1
ATOM 755 N N . VAL A 1 99 ? -4.248 -1.522 -2.286 1.00 95.56 99 VAL A N 1
ATOM 756 C CA . VAL A 1 99 ? -4.413 -1.425 -0.829 1.00 95.56 99 VAL A CA 1
ATOM 757 C C . VAL A 1 99 ? -5.033 -0.111 -0.360 1.00 95.56 99 VAL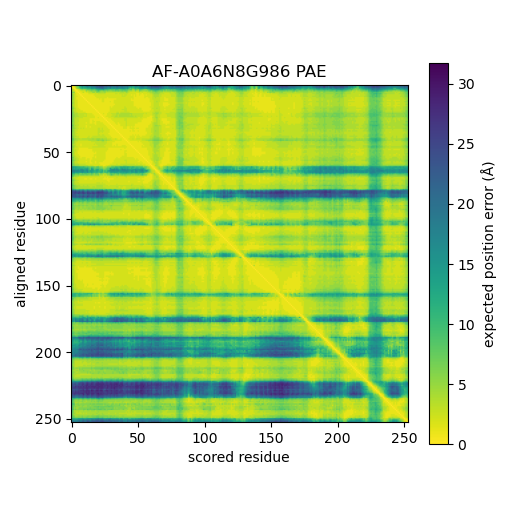 A C 1
ATOM 759 O O . VAL A 1 99 ? -5.513 -0.055 0.767 1.00 95.56 99 VAL A O 1
ATOM 762 N N . HIS A 1 100 ? -5.041 0.929 -1.196 1.00 94.06 100 HIS A N 1
ATOM 763 C CA . HIS A 1 100 ? -5.749 2.184 -0.936 1.00 94.06 100 HIS A CA 1
ATOM 764 C C . HIS A 1 100 ? -5.874 2.995 -2.230 1.00 94.06 100 HIS A C 1
ATOM 766 O O . HIS A 1 100 ? -4.965 2.976 -3.061 1.00 94.06 100 HIS A O 1
ATOM 772 N N . THR A 1 101 ? -6.968 3.737 -2.378 1.00 90.06 101 THR A N 1
ATOM 773 C CA . THR A 1 101 ? -7.091 4.819 -3.361 1.00 90.06 101 THR A CA 1
ATOM 774 C C . THR A 1 101 ? -7.738 6.026 -2.712 1.00 90.06 101 THR A C 1
ATOM 776 O O . THR A 1 101 ? -8.511 5.846 -1.776 1.00 90.06 101 THR A O 1
ATOM 779 N N . ASN A 1 102 ? -7.474 7.223 -3.230 1.00 84.06 102 ASN A N 1
ATOM 780 C CA . ASN A 1 102 ? -8.099 8.448 -2.735 1.00 84.06 102 ASN A CA 1
ATOM 781 C C . ASN A 1 102 ? -8.692 9.308 -3.862 1.00 84.06 102 ASN A C 1
ATOM 783 O O . ASN A 1 102 ? -8.449 9.090 -5.053 1.00 84.06 102 ASN A O 1
ATOM 787 N N . ALA A 1 103 ? -9.437 10.343 -3.468 1.00 77.56 103 ALA A N 1
ATOM 788 C CA . ALA A 1 103 ? -10.050 11.305 -4.385 1.00 77.56 103 ALA A CA 1
ATOM 789 C C . ALA A 1 103 ? -9.032 12.106 -5.225 1.00 77.56 103 ALA A C 1
ATOM 791 O O . ALA A 1 103 ? -9.379 12.607 -6.294 1.00 77.56 103 ALA A O 1
ATOM 792 N N . ALA A 1 104 ? -7.767 12.185 -4.793 1.00 72.88 104 ALA A N 1
ATOM 793 C CA . ALA A 1 104 ? -6.670 12.770 -5.571 1.00 72.88 104 ALA A CA 1
ATOM 794 C C . ALA A 1 104 ? -6.149 11.828 -6.677 1.00 72.88 104 ALA A C 1
ATOM 796 O O . ALA A 1 104 ? -5.106 12.083 -7.274 1.00 72.88 104 ALA A O 1
ATOM 797 N N . ALA A 1 105 ? -6.866 10.735 -6.963 1.00 70.75 105 ALA A N 1
ATOM 798 C CA . ALA A 1 105 ? -6.498 9.726 -7.949 1.00 70.75 105 ALA A CA 1
ATOM 799 C C . ALA A 1 105 ? -5.114 9.102 -7.694 1.00 70.75 105 ALA A C 1
ATOM 801 O O . ALA A 1 105 ? -4.432 8.688 -8.636 1.00 70.75 105 ALA A O 1
ATOM 802 N N . MET A 1 106 ? -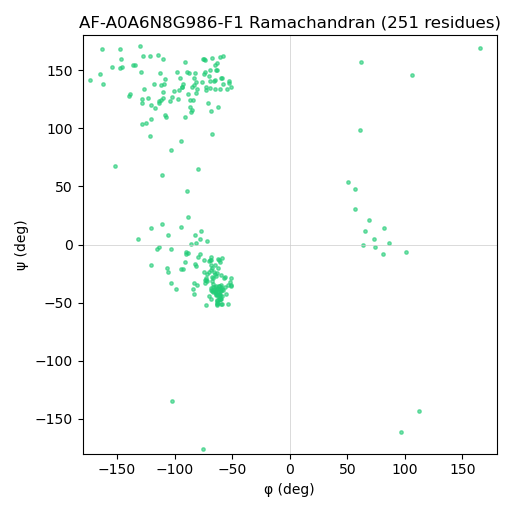4.705 9.020 -6.422 1.00 85.50 106 MET A N 1
ATOM 803 C CA . MET A 1 106 ? -3.565 8.206 -6.018 1.00 85.50 106 MET A CA 1
ATOM 804 C C . MET A 1 106 ? -4.018 6.776 -5.783 1.00 85.50 106 MET A C 1
ATOM 806 O O . MET A 1 106 ? -5.029 6.541 -5.123 1.00 85.50 106 MET A O 1
ATOM 810 N N . THR A 1 107 ? -3.240 5.823 -6.286 1.00 90.69 107 THR A N 1
ATOM 811 C CA . THR A 1 107 ? -3.461 4.393 -6.047 1.00 90.69 107 THR A CA 1
ATOM 812 C C . THR A 1 107 ? -2.238 3.808 -5.377 1.00 90.69 107 THR A C 1
ATOM 814 O O . THR A 1 107 ? -1.157 3.824 -5.959 1.00 90.69 107 THR A O 1
ATOM 817 N N . TYR A 1 108 ? -2.418 3.267 -4.176 1.00 93.81 108 TYR A N 1
ATOM 818 C CA . TYR A 1 108 ? -1.408 2.527 -3.434 1.00 93.81 108 TYR A CA 1
ATOM 819 C C . TYR A 1 108 ? -1.605 1.039 -3.677 1.00 93.81 108 TYR A C 1
ATOM 821 O O . TYR A 1 108 ? -2.718 0.513 -3.567 1.00 93.81 108 TYR A O 1
ATOM 829 N N . TYR A 1 109 ? -0.517 0.342 -3.969 1.00 94.81 109 TYR A N 1
ATOM 830 C CA . TYR A 1 109 ? -0.542 -1.081 -4.261 1.00 94.81 109 TYR A CA 1
ATOM 831 C C . TYR A 1 109 ? 0.720 -1.767 -3.752 1.00 94.81 109 TYR A C 1
ATOM 833 O O . TYR A 1 109 ? 1.787 -1.165 -3.638 1.00 94.81 109 TYR A O 1
ATOM 841 N N . VAL A 1 110 ? 0.591 -3.050 -3.442 1.00 95.44 110 VAL A N 1
ATOM 842 C CA . VAL A 1 110 ? 1.727 -3.930 -3.176 1.00 95.44 110 VAL A CA 1
ATOM 843 C C . VAL A 1 110 ? 2.120 -4.635 -4.468 1.00 95.44 110 VAL A C 1
ATOM 845 O O . VAL A 1 110 ? 1.255 -5.092 -5.218 1.00 95.44 110 VAL A O 1
ATOM 848 N N . ASP A 1 111 ? 3.420 -4.689 -4.736 1.00 95.06 111 ASP A N 1
ATOM 849 C CA . ASP A 1 111 ? 3.987 -5.473 -5.827 1.00 95.06 111 ASP A CA 1
ATOM 850 C C . ASP A 1 111 ? 3.860 -6.969 -5.528 1.00 95.06 111 ASP A C 1
ATOM 852 O O . ASP A 1 111 ? 4.044 -7.397 -4.390 1.00 95.06 111 ASP A O 1
ATOM 856 N N . VAL A 1 112 ? 3.552 -7.767 -6.540 1.00 93.88 112 VAL A N 1
ATOM 857 C CA . VAL A 1 112 ? 3.466 -9.223 -6.450 1.00 93.88 112 VAL A CA 1
ATOM 858 C C . VAL A 1 112 ? 4.325 -9.805 -7.557 1.00 93.88 112 VAL A C 1
ATOM 860 O O . VAL A 1 112 ? 4.088 -9.549 -8.739 1.00 93.88 112 VAL A O 1
ATOM 863 N N . ASP A 1 113 ? 5.302 -10.621 -7.178 1.00 90.12 113 ASP A N 1
ATOM 864 C CA . ASP A 1 113 ? 6.099 -11.367 -8.141 1.00 90.12 113 ASP A CA 1
ATOM 865 C C . ASP A 1 113 ? 5.218 -12.441 -8.807 1.00 90.12 113 ASP A C 1
ATOM 867 O O . ASP A 1 113 ? 4.780 -13.378 -8.135 1.00 90.12 113 ASP A O 1
ATOM 871 N N . PRO A 1 114 ? 4.956 -12.357 -10.124 1.00 86.25 114 PRO A N 1
ATOM 872 C CA . PRO A 1 114 ? 4.087 -13.310 -10.805 1.00 86.25 114 PRO A CA 1
ATOM 873 C C . PRO A 1 114 ? 4.673 -14.726 -10.892 1.00 86.25 114 PRO A C 1
ATOM 875 O O . PRO A 1 114 ? 3.933 -15.667 -11.173 1.00 86.25 114 PRO A O 1
ATOM 878 N N . GLN A 1 115 ? 5.985 -14.899 -10.702 1.00 86.31 115 GLN A N 1
ATOM 879 C CA . GLN A 1 115 ? 6.629 -16.213 -10.760 1.00 86.31 115 GLN A CA 1
ATOM 880 C C . GLN A 1 115 ? 6.528 -16.959 -9.433 1.00 86.31 115 GLN A C 1
ATOM 882 O O . GLN A 1 115 ? 6.365 -18.178 -9.423 1.00 86.31 115 GLN A O 1
ATOM 887 N N . THR A 1 116 ? 6.650 -16.237 -8.321 1.00 89.38 116 THR A N 1
ATOM 888 C CA . THR A 1 116 ? 6.715 -16.830 -6.978 1.00 89.38 116 THR A CA 1
ATOM 889 C C . THR A 1 116 ? 5.439 -16.624 -6.167 1.00 89.38 116 THR A C 1
ATOM 891 O O . THR A 1 116 ? 5.199 -17.364 -5.217 1.00 89.38 116 THR A O 1
ATOM 894 N N . GLY A 1 117 ? 4.612 -15.642 -6.535 1.00 90.12 117 GLY A N 1
ATOM 895 C CA . GLY A 1 117 ? 3.474 -15.183 -5.742 1.00 90.12 117 GLY A CA 1
ATOM 896 C C . GLY A 1 117 ? 3.880 -14.369 -4.510 1.00 90.12 117 GLY A C 1
ATOM 897 O O . GLY A 1 117 ? 3.015 -14.004 -3.715 1.00 90.12 117 GLY A O 1
ATOM 898 N N . GLU A 1 118 ? 5.171 -14.076 -4.320 1.00 92.56 118 GLU A N 1
ATOM 899 C CA . GLU A 1 118 ? 5.639 -13.303 -3.173 1.00 92.56 118 GLU A CA 1
ATOM 900 C C . GLU A 1 118 ? 5.186 -11.846 -3.269 1.00 92.56 118 GLU A C 1
ATOM 902 O O . GLU A 1 118 ? 5.309 -11.190 -4.304 1.00 92.56 118 GLU A O 1
ATOM 907 N N . TRP A 1 119 ? 4.679 -11.323 -2.153 1.00 95.19 119 TRP A N 1
ATOM 908 C CA . TRP A 1 119 ? 4.305 -9.916 -2.043 1.00 95.19 119 TRP A CA 1
ATOM 909 C C . TRP A 1 119 ? 5.534 -9.104 -1.639 1.00 95.19 119 TRP A C 1
ATOM 911 O O . TRP A 1 119 ? 6.169 -9.382 -0.616 1.00 95.19 119 TRP A O 1
ATOM 921 N N . GLY A 1 120 ? 5.859 -8.102 -2.441 1.00 94.06 120 GLY A N 1
ATOM 922 C CA . GLY A 1 120 ? 7.026 -7.251 -2.298 1.00 94.06 120 GLY A CA 1
ATOM 923 C C . GLY A 1 120 ? 6.702 -5.888 -1.695 1.00 94.06 120 GLY A C 1
ATOM 924 O O . GLY A 1 120 ? 6.000 -5.764 -0.688 1.00 94.06 120 GLY A O 1
ATOM 925 N N . ARG A 1 121 ? 7.282 -4.864 -2.320 1.00 94.94 121 ARG A N 1
ATOM 926 C CA . ARG A 1 121 ? 7.282 -3.471 -1.865 1.00 94.94 121 ARG A CA 1
ATOM 927 C C . ARG A 1 121 ? 5.932 -2.796 -2.096 1.00 94.94 121 ARG A C 1
ATOM 929 O O . ARG A 1 121 ? 5.153 -3.233 -2.942 1.00 94.94 121 ARG A O 1
ATOM 936 N N . VAL A 1 122 ? 5.670 -1.712 -1.367 1.00 94.94 122 VAL A N 1
ATOM 937 C CA . VAL A 1 122 ? 4.457 -0.899 -1.544 1.00 94.94 122 VAL A CA 1
ATOM 938 C C . VAL A 1 122 ? 4.790 0.360 -2.325 1.00 94.94 122 VAL A C 1
ATOM 940 O O . VAL A 1 122 ? 5.677 1.130 -1.942 1.00 94.94 122 VAL A O 1
ATOM 943 N N . PHE A 1 123 ? 4.037 0.569 -3.394 1.00 94.00 123 PHE A N 1
ATOM 944 C CA . PHE A 1 123 ? 4.127 1.718 -4.272 1.00 94.00 123 PHE A CA 1
ATOM 945 C C . PHE A 1 123 ? 2.854 2.555 -4.195 1.00 94.00 123 PHE A C 1
ATOM 947 O O . PHE A 1 123 ? 1.803 2.068 -3.776 1.00 94.00 123 PHE A O 1
ATOM 954 N N . TYR A 1 124 ? 2.942 3.794 -4.661 1.00 91.62 124 TYR A N 1
ATOM 955 C CA . TYR A 1 124 ? 1.792 4.509 -5.191 1.00 91.62 124 TYR A CA 1
ATOM 956 C C . TYR A 1 124 ? 2.097 5.057 -6.581 1.00 91.62 124 TYR A C 1
ATOM 958 O O . TYR A 1 124 ? 3.263 5.195 -6.954 1.00 91.62 124 TYR A O 1
ATOM 966 N N . PHE A 1 125 ? 1.055 5.397 -7.329 1.00 86.62 125 PHE A N 1
ATOM 967 C CA . PHE A 1 125 ? 1.169 6.332 -8.443 1.00 86.62 125 PHE A CA 1
ATOM 968 C C . PHE A 1 125 ? 0.114 7.427 -8.326 1.00 86.62 125 PHE A C 1
ATOM 970 O O . PHE A 1 125 ? -0.978 7.196 -7.802 1.00 86.62 125 PHE A O 1
ATOM 977 N N . HIS A 1 126 ? 0.461 8.611 -8.815 1.00 80.69 126 HIS A N 1
ATOM 978 C CA . HIS A 1 126 ? -0.440 9.727 -9.040 1.00 80.69 126 HIS A CA 1
ATOM 979 C C . HIS A 1 126 ? -0.848 9.752 -10.516 1.00 80.69 126 HIS A C 1
ATOM 981 O O . HIS A 1 126 ? -0.082 9.381 -11.409 1.00 80.69 126 HIS A O 1
ATOM 987 N N . ARG A 1 127 ? -2.069 10.208 -10.802 1.00 68.06 127 ARG A N 1
ATOM 988 C CA . ARG A 1 127 ? -2.607 10.237 -12.170 1.00 68.06 127 ARG A CA 1
ATOM 989 C C . ARG A 1 127 ? -1.727 11.014 -13.161 1.00 68.06 127 ARG A C 1
ATOM 991 O O . ARG A 1 127 ? -1.747 10.678 -14.347 1.00 68.06 127 ARG A O 1
ATOM 998 N N . GLU A 1 128 ? -0.976 12.003 -12.676 1.00 65.81 128 GLU A N 1
ATOM 999 C CA . GLU A 1 128 ? -0.121 12.918 -13.453 1.00 65.81 128 GLU A CA 1
ATOM 1000 C C . GLU A 1 128 ? 1.323 12.412 -13.677 1.00 65.81 128 GLU A C 1
ATOM 1002 O O . GLU A 1 128 ? 2.202 13.208 -13.980 1.00 65.81 128 GLU A O 1
ATOM 1007 N N . ALA A 1 129 ? 1.535 11.090 -13.607 1.00 66.25 129 ALA A N 1
ATOM 1008 C CA . ALA A 1 129 ? 2.764 10.356 -13.964 1.00 66.25 129 ALA A CA 1
ATOM 1009 C C . ALA A 1 129 ? 3.852 10.221 -12.883 1.00 66.25 129 ALA A C 1
ATOM 1011 O O . ALA A 1 129 ? 4.855 9.541 -13.116 1.00 66.25 129 ALA A O 1
ATOM 1012 N N . ASP A 1 130 ? 3.632 10.742 -11.680 1.00 80.19 130 ASP A N 1
ATOM 1013 C CA . ASP A 1 130 ? 4.535 10.488 -10.556 1.00 80.19 130 ASP A CA 1
ATOM 1014 C C . ASP A 1 130 ? 4.239 9.132 -9.912 1.00 80.19 130 ASP A C 1
ATOM 1016 O O . ASP A 1 130 ? 3.082 8.747 -9.727 1.00 80.19 130 ASP A O 1
ATOM 1020 N N . ALA A 1 131 ? 5.288 8.406 -9.539 1.00 88.38 131 ALA A N 1
ATOM 1021 C CA . ALA A 1 131 ? 5.178 7.212 -8.714 1.00 88.38 131 ALA A CA 1
ATOM 1022 C C . ALA A 1 131 ? 5.992 7.385 -7.438 1.00 88.38 131 ALA A C 1
ATOM 1024 O O . ALA A 1 131 ? 6.887 8.221 -7.355 1.00 88.38 131 ALA A O 1
ATOM 1025 N N . GLY A 1 132 ? 5.724 6.566 -6.434 1.00 89.88 132 GLY A N 1
ATOM 1026 C CA . GLY A 1 132 ? 6.535 6.556 -5.231 1.00 89.88 132 GLY A CA 1
ATOM 1027 C C . GLY A 1 132 ? 6.624 5.181 -4.615 1.00 89.88 132 GLY A C 1
ATOM 1028 O O . GLY A 1 132 ? 5.731 4.350 -4.753 1.00 89.88 132 GLY A O 1
ATOM 1029 N N . LEU A 1 133 ? 7.728 4.953 -3.921 1.00 92.62 133 LEU A N 1
ATOM 1030 C CA . LEU A 1 133 ? 8.012 3.761 -3.149 1.00 92.62 133 LEU A CA 1
ATOM 1031 C C . LEU A 1 133 ? 7.904 4.113 -1.663 1.00 92.62 133 LEU A C 1
ATOM 1033 O O . LEU A 1 133 ? 8.744 4.839 -1.136 1.00 92.62 133 LEU A O 1
ATOM 1037 N N . VAL A 1 134 ? 6.871 3.616 -0.981 1.00 92.75 134 VAL A N 1
ATOM 1038 C CA . VAL A 1 134 ? 6.483 4.105 0.361 1.00 92.75 134 VAL A CA 1
ATOM 1039 C C . VAL A 1 134 ? 6.836 3.155 1.498 1.00 92.75 134 VAL A C 1
ATOM 1041 O O . VAL A 1 134 ? 7.011 3.587 2.640 1.00 92.75 134 VAL A O 1
ATOM 1044 N N . ALA A 1 135 ? 6.986 1.865 1.207 1.00 93.56 135 ALA A N 1
ATOM 1045 C CA . ALA A 1 135 ? 7.440 0.887 2.189 1.00 93.56 135 ALA A CA 1
ATOM 1046 C C . ALA A 1 135 ? 8.116 -0.311 1.526 1.00 93.56 135 ALA A C 1
ATOM 1048 O O . ALA A 1 135 ? 7.786 -0.686 0.397 1.00 93.56 135 ALA A O 1
ATOM 1049 N N . SER A 1 136 ? 9.029 -0.939 2.263 1.00 92.94 136 SER A N 1
ATOM 1050 C CA . SER A 1 136 ? 9.691 -2.180 1.858 1.00 92.94 136 SER A CA 1
ATOM 1051 C C . SER A 1 136 ? 8.744 -3.367 1.719 1.00 92.94 136 SER A C 1
ATOM 1053 O O . SER A 1 136 ? 9.022 -4.268 0.928 1.00 92.94 136 SER A O 1
ATOM 1055 N N . ASP A 1 137 ? 7.630 -3.355 2.449 1.00 94.94 137 ASP A N 1
ATOM 1056 C CA . ASP A 1 137 ? 6.583 -4.366 2.401 1.00 94.94 137 ASP A CA 1
ATOM 1057 C C . ASP A 1 137 ? 5.265 -3.867 3.030 1.00 94.94 137 ASP A C 1
ATOM 1059 O O . ASP A 1 137 ? 5.215 -2.841 3.720 1.00 94.94 137 ASP A O 1
ATOM 1063 N N . LEU A 1 138 ? 4.182 -4.618 2.812 1.00 96.62 138 LEU A N 1
ATOM 1064 C CA . LEU A 1 138 ? 2.843 -4.239 3.266 1.00 96.62 138 LEU A CA 1
ATOM 1065 C C . LEU A 1 138 ? 2.668 -4.233 4.794 1.00 96.62 138 LEU A C 1
ATOM 1067 O O . LEU A 1 138 ? 1.934 -3.393 5.311 1.00 96.62 138 LEU A O 1
ATOM 1071 N N . SER A 1 139 ? 3.338 -5.122 5.531 1.00 96.94 139 SER A N 1
ATOM 1072 C CA . SER A 1 139 ? 3.251 -5.143 7.001 1.00 96.94 139 SER A CA 1
ATOM 1073 C C . SER A 1 139 ? 3.832 -3.855 7.589 1.00 96.94 139 SER A C 1
ATOM 1075 O O . SER A 1 139 ? 3.246 -3.235 8.477 1.00 96.94 139 SER A O 1
ATOM 1077 N N . THR A 1 140 ? 4.933 -3.389 7.002 1.00 95.62 140 THR A N 1
ATOM 1078 C CA . THR A 1 140 ? 5.585 -2.137 7.364 1.00 95.62 140 THR A CA 1
ATOM 1079 C C . THR A 1 140 ? 4.732 -0.920 7.011 1.00 95.62 140 THR A C 1
ATOM 1081 O O . THR A 1 140 ? 4.644 0.014 7.809 1.00 95.62 140 THR A O 1
ATOM 1084 N N . TRP A 1 141 ? 4.062 -0.932 5.854 1.00 95.94 141 TRP A N 1
ATOM 1085 C CA . TRP A 1 141 ? 3.133 0.132 5.463 1.00 95.94 141 TRP A CA 1
ATOM 1086 C C . TRP A 1 141 ? 1.935 0.236 6.421 1.00 95.94 141 TRP A C 1
ATOM 1088 O O . TRP A 1 141 ? 1.651 1.320 6.926 1.00 95.94 141 TRP A O 1
ATOM 1098 N N . LEU A 1 142 ? 1.293 -0.892 6.753 1.00 97.31 142 LEU A N 1
ATOM 1099 C CA . LEU A 1 142 ? 0.171 -0.944 7.701 1.00 97.31 142 LEU A CA 1
ATOM 1100 C C . LEU A 1 142 ? 0.569 -0.485 9.109 1.00 97.31 142 LEU A C 1
ATOM 1102 O O . LEU A 1 142 ? -0.162 0.274 9.744 1.00 97.31 142 LEU A O 1
ATOM 1106 N N . TYR A 1 143 ? 1.743 -0.903 9.589 1.00 96.94 143 TYR A N 1
ATOM 1107 C CA . TYR A 1 143 ? 2.262 -0.447 10.878 1.00 96.94 143 TYR 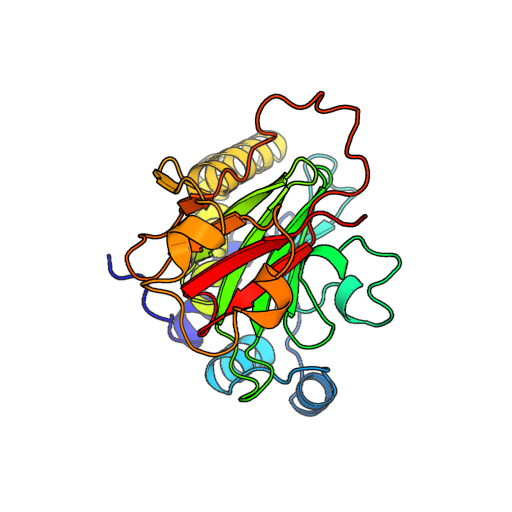A CA 1
ATOM 1108 C C . TYR A 1 143 ? 2.449 1.077 10.895 1.00 96.94 143 TYR A C 1
ATOM 1110 O O . TYR A 1 143 ? 2.009 1.757 11.820 1.00 96.94 143 TYR A O 1
ATOM 1118 N N . LYS A 1 144 ? 3.070 1.641 9.851 1.00 94.69 144 LYS A N 1
ATOM 1119 C CA . LYS A 1 144 ? 3.285 3.091 9.742 1.00 94.69 144 LYS A CA 1
ATOM 1120 C C . LYS A 1 144 ? 1.965 3.857 9.625 1.00 94.69 144 LYS A C 1
ATOM 1122 O O . LYS A 1 144 ? 1.839 4.907 10.240 1.00 94.69 144 LYS A O 1
ATOM 1127 N N . LEU A 1 145 ? 0.962 3.322 8.931 1.00 95.81 145 LEU A N 1
ATOM 1128 C CA . LEU A 1 145 ? -0.384 3.902 8.917 1.00 95.81 145 LEU A CA 1
ATOM 1129 C C . LEU A 1 145 ? -0.997 3.992 10.317 1.00 95.81 145 LEU A C 1
ATOM 1131 O O . LEU A 1 145 ? -1.540 5.034 10.677 1.00 95.81 145 LEU A O 1
ATOM 1135 N N . ALA A 1 146 ? -0.867 2.943 11.131 1.00 97.25 146 ALA A N 1
ATOM 1136 C CA . ALA A 1 146 ? -1.320 2.991 12.518 1.00 97.25 146 ALA A CA 1
ATOM 1137 C C . ALA A 1 146 ? -0.586 4.081 13.324 1.00 97.25 146 ALA A C 1
ATOM 1139 O O . ALA A 1 146 ? -1.212 4.806 14.096 1.00 97.25 146 ALA A O 1
ATOM 1140 N N . GLU A 1 147 ? 0.721 4.259 13.110 1.00 96.12 147 GLU A N 1
ATOM 1141 C CA . GLU A 1 147 ? 1.493 5.358 13.709 1.00 96.12 147 GLU A CA 1
ATOM 1142 C C . GLU A 1 147 ? 0.979 6.741 13.274 1.00 96.12 147 GLU A C 1
ATOM 1144 O O . GLU A 1 147 ? 0.835 7.630 14.114 1.00 96.12 147 GLU A O 1
ATOM 1149 N N . VAL A 1 148 ? 0.661 6.917 11.986 1.00 95.69 148 VAL A N 1
ATOM 1150 C CA . VAL A 1 148 ? 0.089 8.159 11.438 1.00 95.69 148 VAL A CA 1
ATOM 1151 C C . VAL A 1 148 ? -1.261 8.469 12.084 1.00 95.69 148 VAL A C 1
ATOM 1153 O O . VAL A 1 148 ? -1.482 9.596 12.524 1.00 95.69 148 VAL A O 1
ATOM 1156 N N . VAL A 1 149 ? -2.137 7.469 12.221 1.00 96.31 149 VAL A N 1
ATOM 1157 C CA . VAL A 1 149 ? -3.424 7.629 12.911 1.00 96.31 149 VAL A CA 1
ATOM 1158 C C . VAL A 1 149 ? -3.209 8.064 14.357 1.00 96.31 149 VAL A C 1
ATOM 1160 O O . VAL A 1 149 ? -3.781 9.063 14.781 1.00 96.31 149 VAL A O 1
ATOM 1163 N N . ARG A 1 150 ? -2.361 7.368 15.124 1.00 96.19 150 ARG A N 1
ATOM 1164 C CA . ARG A 1 150 ? -2.106 7.724 16.534 1.00 96.19 150 ARG A CA 1
ATOM 1165 C C . ARG A 1 150 ? -1.533 9.131 16.681 1.00 96.19 150 ARG A C 1
ATOM 1167 O O . ARG A 1 150 ? -1.902 9.838 17.616 1.00 96.19 150 ARG A O 1
ATOM 1174 N N . TYR A 1 151 ? -0.658 9.540 15.763 1.00 96.12 151 TYR A N 1
ATOM 1175 C CA . TYR A 1 151 ? -0.161 10.910 15.704 1.00 96.12 151 TYR A CA 1
ATOM 1176 C C . TYR A 1 151 ? -1.311 11.907 15.513 1.00 96.12 151 TYR A C 1
ATOM 1178 O O . TYR A 1 151 ? -1.451 12.827 16.316 1.00 96.12 151 TYR A O 1
ATOM 1186 N N . ALA A 1 152 ? -2.171 11.685 14.516 1.00 95.81 152 ALA A N 1
ATOM 1187 C CA . ALA A 1 152 ? -3.312 12.552 14.238 1.00 95.81 152 ALA A CA 1
ATOM 1188 C C . ALA A 1 152 ? -4.302 12.619 15.414 1.00 95.81 152 ALA A C 1
ATOM 1190 O O . ALA A 1 152 ? -4.793 13.698 15.741 1.00 95.81 152 ALA A O 1
ATOM 1191 N N . VAL A 1 153 ? -4.540 11.501 16.116 1.00 95.62 153 VAL A N 1
ATOM 1192 C CA . VAL A 1 153 ? -5.328 11.494 17.363 1.00 95.62 153 VAL A CA 1
ATOM 1193 C C . VAL A 1 153 ? -4.686 12.382 18.429 1.00 95.62 153 VAL A C 1
ATOM 1195 O O . VAL A 1 153 ? -5.386 13.153 19.077 1.00 95.62 153 VAL A O 1
ATOM 1198 N N . GLY A 1 154 ? -3.364 12.300 18.601 1.00 95.75 154 GLY A N 1
ATOM 1199 C CA . GLY A 1 154 ? -2.636 13.125 19.565 1.00 95.75 154 GLY A CA 1
ATOM 1200 C C . GLY A 1 154 ? -2.685 14.623 19.251 1.00 95.75 154 GLY A C 1
ATOM 1201 O O . GLY A 1 154 ? -2.759 15.430 20.174 1.00 95.75 154 GLY A O 1
ATOM 1202 N N . VAL A 1 155 ? -2.671 14.998 17.966 1.00 95.94 155 VAL A N 1
ATOM 1203 C CA . VAL A 1 155 ? -2.827 16.396 17.525 1.00 95.94 155 VAL A CA 1
ATOM 1204 C C . VAL A 1 155 ? -4.256 16.885 17.768 1.00 95.94 155 VAL A C 1
ATOM 1206 O O . VAL A 1 155 ? -4.460 17.969 18.307 1.00 95.94 155 VAL A O 1
ATOM 1209 N N . ALA A 1 156 ? -5.252 16.066 17.441 1.00 94.06 156 ALA A N 1
ATOM 1210 C CA . ALA A 1 156 ? -6.667 16.381 17.599 1.00 94.06 156 ALA A CA 1
ATOM 1211 C C . ALA A 1 156 ? -7.220 15.984 18.983 1.00 94.06 156 ALA A C 1
ATOM 1213 O O . ALA A 1 156 ? -8.295 15.385 19.071 1.00 94.06 156 ALA A O 1
ATOM 1214 N N . ALA A 1 157 ? -6.489 16.309 20.056 1.00 85.38 157 ALA A N 1
ATOM 1215 C CA . ALA A 1 157 ? -6.791 15.876 21.426 1.00 85.38 157 ALA A CA 1
ATOM 1216 C C . ALA A 1 157 ? -8.175 16.326 21.942 1.00 85.38 157 ALA A C 1
ATOM 1218 O O . ALA A 1 157 ? -8.763 15.644 22.779 1.00 85.38 157 ALA A O 1
ATOM 1219 N N . ASP A 1 158 ? -8.716 17.425 21.410 1.00 87.44 158 ASP A N 1
ATOM 1220 C CA . ASP A 1 158 ? -10.049 17.940 21.757 1.00 87.44 158 ASP A CA 1
ATOM 1221 C C . ASP A 1 158 ? -11.194 17.225 21.006 1.00 87.44 158 ASP A C 1
ATOM 1223 O O . ASP A 1 158 ? -12.364 17.565 21.180 1.00 87.44 158 ASP A O 1
ATOM 1227 N N . GLY A 1 159 ? -10.877 16.227 20.172 1.00 84.38 159 GLY A N 1
ATOM 1228 C CA . GLY A 1 159 ? -11.862 15.444 19.419 1.00 84.38 159 GLY A CA 1
ATOM 1229 C C . GLY A 1 159 ? -12.356 16.110 18.132 1.00 84.38 159 GLY A C 1
ATOM 1230 O O . GLY A 1 159 ? -13.336 15.657 17.550 1.00 84.38 159 GLY A O 1
ATOM 1231 N N . ASP A 1 160 ? -11.688 17.160 17.650 1.00 90.88 160 ASP A N 1
ATOM 1232 C CA . ASP A 1 160 ? -12.037 17.819 16.386 1.00 90.88 160 ASP A CA 1
ATOM 1233 C C . ASP A 1 160 ? -11.676 16.922 15.183 1.00 90.88 160 ASP A C 1
ATOM 1235 O O . ASP A 1 160 ? -10.526 16.492 15.037 1.00 90.88 160 ASP A O 1
ATOM 1239 N N . ASN A 1 161 ? -12.660 16.575 14.346 1.00 89.69 161 ASN A N 1
ATOM 1240 C CA . ASN A 1 161 ? -12.463 15.694 13.187 1.00 89.69 161 ASN A CA 1
ATOM 1241 C C . ASN A 1 161 ? -11.723 16.383 12.037 1.00 89.69 161 ASN A C 1
ATOM 1243 O O . ASN A 1 161 ? -10.993 15.717 11.306 1.00 89.69 161 ASN A O 1
ATOM 1247 N N . HIS A 1 162 ? -11.874 17.699 11.883 1.00 89.69 162 HIS A N 1
ATOM 1248 C CA . HIS A 1 162 ? -11.170 18.449 10.852 1.00 89.69 162 HIS A CA 1
ATOM 1249 C C . HIS A 1 162 ? -9.672 18.492 11.155 1.00 89.69 162 HIS A C 1
ATOM 1251 O O . HIS A 1 162 ? -8.865 18.139 10.298 1.00 89.69 162 HIS A O 1
ATOM 1257 N N . VAL A 1 163 ? -9.314 18.804 12.405 1.00 93.44 163 VAL A N 1
ATOM 1258 C CA . VAL A 1 163 ? -7.916 18.793 12.869 1.00 93.44 163 VAL A CA 1
ATOM 1259 C C . VAL A 1 163 ? -7.301 17.400 12.724 1.00 93.44 163 VAL A C 1
ATOM 1261 O O . VAL A 1 163 ? -6.152 17.265 12.312 1.00 93.44 163 VAL A O 1
ATOM 1264 N N . PHE A 1 164 ? -8.065 16.346 13.026 1.00 94.25 164 PHE A N 1
ATOM 1265 C CA . PHE A 1 164 ? -7.606 14.973 12.821 1.00 94.25 164 PHE A CA 1
ATOM 1266 C C . PHE A 1 164 ? -7.332 14.678 11.345 1.00 94.25 164 PHE A C 1
ATOM 1268 O O . PHE A 1 164 ? -6.269 14.155 11.019 1.00 94.25 164 PHE A O 1
ATOM 1275 N N . ALA A 1 165 ? -8.279 14.995 10.458 1.00 91.50 165 ALA A N 1
ATOM 1276 C CA . ALA A 1 165 ? -8.161 14.706 9.033 1.00 91.50 165 ALA A CA 1
ATOM 1277 C C . ALA A 1 165 ? -6.999 15.480 8.391 1.00 91.50 165 ALA A C 1
ATOM 1279 O O . ALA A 1 165 ? -6.263 14.914 7.581 1.00 91.50 165 ALA A O 1
ATOM 1280 N N . GLU A 1 166 ? -6.797 16.739 8.788 1.00 91.88 166 GLU A N 1
ATOM 1281 C CA . GLU A 1 166 ? -5.661 17.558 8.362 1.00 91.88 166 GLU A CA 1
ATOM 1282 C C . GLU A 1 166 ? -4.337 16.952 8.843 1.00 91.88 166 GLU A C 1
ATOM 1284 O O . GLU A 1 166 ? -3.467 16.667 8.021 1.00 91.88 166 GLU A O 1
ATOM 1289 N N . ALA A 1 167 ? -4.216 16.644 10.140 1.00 94.56 167 ALA A N 1
ATOM 1290 C CA . ALA A 1 167 ? -3.005 16.053 10.709 1.00 94.56 167 ALA A CA 1
ATOM 1291 C C . ALA A 1 167 ? -2.690 14.667 10.124 1.00 94.56 167 ALA A C 1
ATOM 1293 O O . ALA A 1 167 ? -1.525 14.340 9.893 1.00 94.56 167 ALA A O 1
ATOM 1294 N N . PHE A 1 168 ? -3.714 13.844 9.873 1.00 94.06 168 PHE A N 1
ATOM 1295 C CA . PHE A 1 168 ? -3.557 12.562 9.190 1.00 94.06 168 PHE A CA 1
ATOM 1296 C C . PHE A 1 168 ? -3.043 12.778 7.768 1.00 94.06 168 PHE A C 1
ATOM 1298 O O . PHE A 1 168 ? -2.045 12.167 7.396 1.00 94.06 168 PHE A O 1
ATOM 1305 N N . SER A 1 169 ? -3.689 13.655 6.994 1.00 90.62 169 SER A N 1
ATOM 1306 C CA . SER A 1 169 ? -3.346 13.902 5.590 1.00 90.62 169 SER A CA 1
ATOM 1307 C C . SER A 1 169 ? -1.936 14.464 5.454 1.00 90.62 169 SER A C 1
ATOM 1309 O O . SER A 1 169 ? -1.129 13.909 4.713 1.00 90.62 169 SER A O 1
ATOM 1311 N N . GLU A 1 170 ? -1.608 15.511 6.216 1.00 90.75 170 GLU A N 1
ATOM 1312 C CA . GLU A 1 170 ? -0.268 16.098 6.247 1.00 90.75 170 GLU A CA 1
ATOM 1313 C C . GLU A 1 170 ? 0.766 15.017 6.555 1.00 90.75 170 GLU A C 1
ATOM 1315 O O . GLU A 1 170 ? 1.706 14.811 5.790 1.00 90.75 170 GLU A O 1
ATOM 1320 N N . ARG A 1 171 ? 0.553 14.242 7.622 1.00 91.62 171 ARG A N 1
ATOM 1321 C CA . ARG A 1 171 ? 1.517 13.230 8.042 1.00 91.62 171 ARG A CA 1
ATOM 1322 C C . ARG A 1 171 ? 1.626 12.060 7.063 1.00 91.62 171 ARG A C 1
ATOM 1324 O O . ARG A 1 171 ? 2.731 11.556 6.858 1.00 91.62 171 ARG A O 1
ATOM 1331 N N . PHE A 1 172 ? 0.518 11.626 6.467 1.00 90.19 172 PHE A N 1
ATOM 1332 C CA . PHE A 1 172 ? 0.474 10.555 5.474 1.00 90.19 172 PHE A CA 1
ATOM 1333 C C . PHE A 1 172 ? 1.236 10.942 4.201 1.00 90.19 172 PHE A C 1
ATOM 1335 O O . PHE A 1 172 ? 2.033 10.145 3.706 1.00 90.19 172 PHE A O 1
ATOM 1342 N N . PHE A 1 173 ? 1.069 12.179 3.719 1.00 83.25 173 PHE A N 1
ATOM 1343 C CA . PHE A 1 173 ? 1.759 12.671 2.524 1.00 83.25 173 PHE A CA 1
ATOM 1344 C C . PHE A 1 173 ? 3.201 13.115 2.792 1.00 83.25 173 PHE A C 1
ATOM 1346 O O . PHE A 1 173 ? 4.074 12.846 1.972 1.00 83.25 173 PHE A O 1
ATOM 1353 N N . GLU A 1 174 ? 3.514 13.698 3.953 1.00 80.69 174 GLU A N 1
ATOM 1354 C CA . GLU A 1 174 ? 4.905 13.959 4.350 1.00 80.69 174 GLU A CA 1
ATOM 1355 C C . GLU A 1 174 ? 5.714 12.662 4.461 1.00 80.69 174 GLU A C 1
ATOM 1357 O O . GLU A 1 174 ? 6.901 12.613 4.118 1.00 80.69 174 GLU A O 1
ATOM 1362 N N . TRP A 1 175 ? 5.061 11.589 4.916 1.00 70.88 175 TRP A N 1
ATOM 1363 C CA . TRP A 1 175 ? 5.627 10.247 4.918 1.00 70.88 175 TRP A CA 1
ATOM 1364 C C . TRP A 1 175 ? 5.804 9.663 3.499 1.00 70.88 175 TRP A C 1
ATOM 1366 O O . TRP A 1 175 ? 6.506 8.671 3.345 1.00 70.88 175 TRP A O 1
ATOM 1376 N N . GLY A 1 176 ? 5.264 10.288 2.451 1.00 60.88 176 GLY A N 1
ATOM 1377 C CA . GLY A 1 176 ? 5.475 9.925 1.043 1.00 60.88 176 GLY A CA 1
ATOM 1378 C C . GLY A 1 176 ? 6.845 10.312 0.465 1.00 60.88 176 GLY A C 1
ATOM 1379 O O . GLY A 1 176 ? 7.241 9.759 -0.558 1.00 60.88 176 GLY A O 1
ATOM 1380 N N . GLY A 1 177 ? 7.616 11.159 1.160 1.00 59.66 177 GLY A N 1
ATOM 1381 C CA . GLY A 1 177 ? 9.050 11.349 0.922 1.00 59.66 177 GLY A CA 1
ATOM 1382 C C . GLY A 1 177 ? 9.476 12.641 0.232 1.00 59.66 177 GLY A C 1
ATOM 1383 O O . GLY A 1 177 ? 8.811 13.176 -0.634 1.00 59.66 177 GLY A O 1
ATOM 1384 N N . ARG A 1 178 ? 10.656 13.132 0.638 1.00 65.25 178 ARG A N 1
ATOM 1385 C CA . ARG A 1 178 ? 11.362 14.298 0.062 1.00 65.25 178 ARG A CA 1
ATOM 1386 C C . ARG A 1 178 ? 12.534 13.898 -0.844 1.00 65.25 178 ARG A C 1
ATOM 1388 O O . ARG A 1 178 ? 13.232 14.765 -1.369 1.00 65.25 178 ARG A O 1
ATOM 1395 N N . ARG A 1 179 ? 12.826 12.595 -0.939 1.00 83.56 179 ARG A N 1
ATOM 1396 C CA . ARG A 1 179 ? 13.931 12.052 -1.739 1.00 83.56 179 ARG A CA 1
ATOM 1397 C C . ARG A 1 179 ? 13.406 11.668 -3.105 1.00 83.56 179 ARG A C 1
ATOM 1399 O O . ARG A 1 179 ? 12.357 11.040 -3.190 1.00 83.56 179 ARG A O 1
ATOM 1406 N N . LYS A 1 180 ? 14.165 12.030 -4.131 1.00 88.31 180 LYS A N 1
ATOM 1407 C CA . LYS A 1 180 ? 13.787 11.847 -5.525 1.00 88.31 180 LYS A CA 1
ATOM 1408 C C . LYS A 1 180 ? 14.772 10.918 -6.206 1.00 88.31 180 LYS A C 1
ATOM 1410 O O . LYS A 1 180 ? 15.978 11.019 -5.973 1.00 88.31 180 LYS A O 1
ATOM 1415 N N . VAL A 1 181 ? 14.238 10.023 -7.020 1.00 89.19 181 VAL A N 1
ATOM 1416 C CA . VAL A 1 181 ? 14.987 9.269 -8.017 1.00 89.19 181 VAL A CA 1
ATOM 1417 C C . VAL A 1 181 ? 14.496 9.724 -9.375 1.00 89.19 181 VAL A C 1
ATOM 1419 O O . VAL A 1 181 ? 13.301 9.640 -9.659 1.00 89.19 181 VAL A O 1
ATOM 1422 N N . ASP A 1 182 ? 15.433 10.196 -10.188 1.00 87.94 182 ASP A N 1
ATOM 1423 C CA . ASP A 1 182 ? 15.177 10.552 -11.574 1.00 87.94 182 ASP A CA 1
ATOM 1424 C C . ASP A 1 182 ? 15.334 9.282 -12.429 1.00 87.94 182 ASP A C 1
ATOM 1426 O O . ASP A 1 182 ? 16.409 8.668 -12.420 1.00 87.94 182 ASP A O 1
ATOM 1430 N N . PRO A 1 183 ? 14.275 8.832 -13.119 1.00 88.12 183 PRO A N 1
ATOM 1431 C CA . PRO A 1 183 ? 14.364 7.735 -14.073 1.00 88.12 183 PRO A CA 1
ATOM 1432 C C . PRO A 1 183 ? 15.261 8.111 -15.255 1.00 88.12 183 PRO A C 1
ATOM 1434 O O . PRO A 1 183 ? 15.325 9.272 -15.657 1.00 88.12 183 PRO A O 1
ATOM 1437 N N . VAL A 1 184 ? 15.916 7.116 -15.843 1.00 86.94 184 VAL A N 1
ATOM 1438 C CA . VAL A 1 184 ? 16.727 7.276 -17.060 1.00 86.94 184 VAL A CA 1
ATOM 1439 C C . VAL A 1 184 ? 16.055 6.582 -18.239 1.00 86.94 184 VAL A C 1
ATOM 1441 O O . VAL A 1 184 ? 15.220 5.694 -18.048 1.00 86.94 184 VAL A O 1
ATOM 1444 N N . ALA A 1 185 ? 16.418 6.959 -19.464 1.00 85.56 185 ALA A N 1
ATOM 1445 C CA . ALA A 1 185 ? 15.949 6.254 -20.654 1.00 85.56 185 ALA A CA 1
ATOM 1446 C C . ALA A 1 185 ? 16.383 4.781 -20.609 1.00 85.56 185 ALA A C 1
ATOM 1448 O O . ALA A 1 185 ? 17.489 4.461 -20.166 1.00 85.56 185 ALA A O 1
ATOM 1449 N N . ALA A 1 186 ? 15.536 3.873 -21.096 1.00 81.81 186 ALA A N 1
ATOM 1450 C CA . ALA A 1 186 ? 15.852 2.447 -21.097 1.00 81.81 186 ALA A CA 1
ATOM 1451 C C . ALA A 1 186 ? 17.171 2.123 -21.826 1.00 81.81 186 ALA A C 1
ATOM 1453 O O . ALA A 1 186 ? 17.942 1.288 -21.356 1.00 81.81 186 ALA A O 1
ATOM 1454 N N . GLU A 1 187 ? 17.475 2.838 -22.916 1.00 78.81 187 GLU A N 1
ATOM 1455 C CA . GLU A 1 187 ? 18.743 2.710 -23.646 1.00 78.81 187 GLU A CA 1
ATOM 1456 C C . GLU A 1 187 ? 19.971 3.003 -22.771 1.00 78.81 187 GLU A C 1
ATOM 1458 O O . GLU A 1 187 ? 20.977 2.302 -22.873 1.00 78.81 187 GLU A O 1
ATOM 1463 N N . GLU A 1 188 ? 19.871 3.996 -21.884 1.00 80.88 188 GLU A N 1
ATOM 1464 C CA . GLU A 1 188 ? 20.926 4.370 -20.936 1.00 80.88 188 GLU A CA 1
ATOM 1465 C C . GLU A 1 188 ? 21.052 3.346 -19.798 1.00 80.88 188 GLU A C 1
ATOM 1467 O O . GLU A 1 188 ? 22.151 3.067 -19.321 1.00 80.88 188 GLU A O 1
ATOM 1472 N N . ALA A 1 189 ? 19.941 2.730 -19.387 1.00 80.25 189 ALA A N 1
ATOM 1473 C CA . ALA A 1 189 ? 19.937 1.751 -18.305 1.00 80.25 189 ALA A CA 1
ATOM 1474 C C . ALA A 1 189 ? 20.520 0.378 -18.703 1.00 80.25 189 ALA A C 1
ATOM 1476 O O . ALA A 1 189 ? 20.976 -0.358 -17.822 1.00 80.25 189 ALA A O 1
ATOM 1477 N N . ASN A 1 190 ? 20.511 0.031 -20.000 1.00 69.31 190 ASN A N 1
ATOM 1478 C CA . ASN A 1 190 ? 20.752 -1.317 -20.544 1.00 69.31 190 ASN A CA 1
ATOM 1479 C C . ASN A 1 190 ? 22.026 -2.028 -20.046 1.00 69.31 190 ASN A C 1
ATOM 1481 O O . ASN A 1 190 ? 22.029 -3.253 -19.938 1.00 69.31 190 ASN A O 1
ATOM 1485 N N . GLU A 1 191 ? 23.095 -1.312 -19.683 1.00 65.62 191 GLU A N 1
ATOM 1486 C CA . GLU A 1 191 ? 24.316 -1.945 -19.148 1.00 65.62 191 GLU A CA 1
ATOM 1487 C C . GLU A 1 191 ? 24.126 -2.566 -17.747 1.00 65.62 191 GLU A C 1
ATOM 1489 O O . GLU A 1 191 ? 24.975 -3.329 -17.271 1.00 65.62 191 GLU A O 1
ATOM 1494 N N . HIS A 1 192 ? 23.024 -2.252 -17.059 1.00 70.00 192 HIS A N 1
ATOM 1495 C CA . HIS A 1 192 ? 22.785 -2.618 -15.660 1.00 70.00 192 HIS A CA 1
ATOM 1496 C C . HIS A 1 192 ? 21.405 -3.236 -15.387 1.00 70.00 192 HIS A C 1
ATOM 1498 O O . HIS A 1 192 ? 21.091 -3.506 -14.219 1.00 70.00 192 HIS A O 1
ATOM 1504 N N . LEU A 1 193 ? 20.600 -3.478 -16.427 1.00 73.56 193 LEU A N 1
ATOM 1505 C CA . LEU A 1 193 ? 19.268 -4.067 -16.286 1.00 73.56 193 LEU A CA 1
ATOM 1506 C C . LEU A 1 193 ? 19.345 -5.581 -16.021 1.00 73.56 193 LEU A C 1
ATOM 1508 O O . LEU A 1 193 ? 20.170 -6.281 -16.614 1.00 73.56 193 LEU A O 1
ATOM 1512 N N . PRO A 1 194 ? 18.497 -6.127 -15.131 1.00 69.81 194 PRO A N 1
ATOM 1513 C CA . PRO A 1 194 ? 18.344 -7.565 -14.987 1.00 69.81 194 PRO A CA 1
ATOM 1514 C C . PRO A 1 194 ? 17.752 -8.197 -16.262 1.00 69.81 194 PRO A C 1
ATOM 1516 O O . PRO A 1 194 ? 17.009 -7.540 -16.996 1.00 69.81 194 PRO A O 1
ATOM 1519 N N . PRO A 1 195 ? 18.018 -9.495 -16.502 1.00 67.00 195 PRO A N 1
ATOM 1520 C CA . PRO A 1 195 ? 17.457 -10.216 -17.640 1.00 67.00 195 PRO A CA 1
ATOM 1521 C C . PRO A 1 195 ? 15.924 -10.120 -17.691 1.00 67.00 195 PRO A C 1
ATOM 1523 O O . PRO A 1 195 ? 15.256 -10.351 -16.684 1.00 67.00 195 PRO A O 1
ATOM 1526 N N . GLY A 1 196 ? 15.366 -9.837 -18.873 1.00 67.69 196 GLY A N 1
ATOM 1527 C CA . GLY A 1 196 ? 13.915 -9.838 -19.117 1.00 67.69 196 GLY A CA 1
ATOM 1528 C C . GLY A 1 196 ? 13.239 -8.464 -19.133 1.00 67.69 196 GLY A C 1
ATOM 1529 O O . GLY A 1 196 ? 12.068 -8.391 -19.502 1.00 67.69 196 GLY A O 1
ATOM 1530 N N . ILE A 1 197 ? 13.958 -7.384 -18.807 1.00 71.69 197 ILE A N 1
ATOM 1531 C CA . ILE A 1 197 ? 13.450 -6.008 -18.959 1.00 71.69 197 ILE A CA 1
ATOM 1532 C C . ILE A 1 197 ? 13.376 -5.590 -20.443 1.00 71.69 197 ILE A C 1
ATOM 1534 O O . ILE A 1 197 ? 12.446 -4.888 -20.848 1.00 71.69 197 ILE A O 1
ATOM 1538 N N . ASP A 1 198 ? 14.286 -6.109 -21.272 1.00 62.69 198 ASP A N 1
ATOM 1539 C CA . ASP A 1 198 ? 14.504 -5.724 -22.674 1.00 62.69 198 ASP A CA 1
ATOM 1540 C C . ASP A 1 198 ? 13.231 -5.719 -23.540 1.00 62.69 198 ASP A C 1
ATOM 1542 O O . ASP A 1 198 ? 13.066 -4.862 -24.400 1.00 62.69 198 ASP A O 1
ATOM 1546 N N . GLY A 1 199 ? 12.292 -6.647 -23.312 1.00 60.62 199 GLY A N 1
ATOM 1547 C CA . GLY A 1 199 ? 11.095 -6.790 -24.152 1.00 60.62 199 GLY A CA 1
ATOM 1548 C C . GLY A 1 199 ? 10.048 -5.683 -23.978 1.00 60.62 199 GLY A C 1
ATOM 1549 O O . GLY A 1 199 ? 9.336 -5.366 -24.926 1.00 60.62 199 GLY A O 1
ATOM 1550 N N . ARG A 1 200 ? 9.942 -5.087 -22.782 1.00 63.81 200 ARG A N 1
ATOM 1551 C CA . ARG A 1 200 ? 9.033 -3.953 -22.500 1.00 63.81 200 ARG A CA 1
ATOM 1552 C C . ARG A 1 200 ? 9.736 -2.605 -22.639 1.00 63.81 200 ARG A C 1
ATOM 1554 O O . ARG A 1 200 ? 9.076 -1.602 -22.868 1.00 63.81 200 ARG A O 1
ATOM 1561 N N . CYS A 1 201 ? 11.061 -2.613 -22.543 1.00 62.34 201 CYS A N 1
ATOM 1562 C CA . CYS A 1 201 ? 11.937 -1.480 -22.811 1.00 62.34 201 CYS A CA 1
ATOM 1563 C C . CYS A 1 201 ? 12.320 -1.328 -24.293 1.00 62.34 201 CYS A C 1
ATOM 1565 O O . CYS A 1 201 ? 13.056 -0.412 -24.634 1.00 62.34 201 CYS A O 1
ATOM 1567 N N . ALA A 1 202 ? 11.832 -2.207 -25.176 1.00 53.09 202 ALA A N 1
ATOM 1568 C CA . ALA A 1 202 ? 12.114 -2.152 -26.611 1.00 53.09 202 ALA A CA 1
ATOM 1569 C C . ALA A 1 202 ? 11.476 -0.941 -27.326 1.00 53.09 202 ALA A C 1
ATOM 1571 O O . ALA A 1 202 ? 11.825 -0.665 -28.474 1.00 53.09 202 ALA A O 1
ATOM 1572 N N . GLY A 1 203 ? 10.538 -0.239 -26.678 1.00 61.38 203 GLY A N 1
ATOM 1573 C CA . GLY A 1 203 ? 10.052 1.065 -27.130 1.00 61.38 203 GLY A CA 1
ATOM 1574 C C . GLY A 1 203 ? 11.024 2.171 -26.713 1.00 61.38 203 GLY A C 1
ATOM 1575 O O . GLY A 1 203 ? 11.456 2.198 -25.563 1.00 61.38 203 GLY A O 1
ATOM 1576 N N . ALA A 1 204 ? 11.350 3.082 -27.634 1.00 62.72 204 ALA A N 1
ATOM 1577 C CA . ALA A 1 204 ? 12.341 4.148 -27.428 1.00 62.72 204 ALA A CA 1
ATOM 1578 C C . ALA A 1 204 ? 11.998 5.126 -26.280 1.00 62.72 204 ALA A C 1
ATOM 1580 O O . ALA A 1 204 ? 12.881 5.838 -25.810 1.00 62.72 204 ALA A O 1
ATOM 1581 N N . ASP A 1 205 ? 10.752 5.120 -25.798 1.00 76.81 205 ASP A N 1
ATOM 1582 C CA . ASP A 1 205 ? 10.236 6.088 -24.823 1.00 76.81 205 ASP A CA 1
ATOM 1583 C C . ASP A 1 205 ? 10.070 5.514 -23.399 1.00 76.81 205 ASP A C 1
ATOM 1585 O O . ASP A 1 205 ? 9.521 6.169 -22.515 1.00 76.81 205 ASP A O 1
ATOM 1589 N N . ALA A 1 206 ? 10.547 4.290 -23.136 1.00 84.88 206 ALA A N 1
ATOM 1590 C CA . ALA A 1 206 ? 10.486 3.709 -21.794 1.00 84.88 206 ALA A CA 1
ATOM 1591 C C . ALA A 1 206 ? 11.491 4.371 -20.832 1.00 84.88 206 ALA A C 1
ATOM 1593 O O . ALA A 1 206 ? 12.679 4.517 -21.140 1.00 84.88 206 ALA A O 1
ATOM 1594 N N . LEU A 1 207 ? 11.030 4.682 -19.619 1.00 87.19 207 LEU A N 1
ATOM 1595 C CA . LEU A 1 207 ? 11.850 5.216 -18.533 1.00 87.19 207 LEU A CA 1
ATOM 1596 C C . LEU A 1 207 ? 12.031 4.176 -17.430 1.00 87.19 207 LEU A C 1
ATOM 1598 O O . LEU A 1 207 ? 11.077 3.506 -17.032 1.00 87.19 207 LEU A O 1
ATOM 1602 N N . VAL A 1 208 ? 13.246 4.065 -16.898 1.00 88.38 208 VAL A N 1
ATOM 1603 C CA . VAL A 1 208 ? 13.613 3.082 -15.876 1.00 88.38 208 VAL A CA 1
ATOM 1604 C C . VAL A 1 208 ? 14.165 3.774 -14.636 1.00 88.38 208 VAL A C 1
ATOM 1606 O O . VAL A 1 208 ? 15.131 4.529 -14.703 1.00 88.38 208 VAL A O 1
ATOM 1609 N N . ALA A 1 209 ? 13.585 3.462 -13.480 1.00 91.06 209 ALA A N 1
ATOM 1610 C CA . ALA A 1 209 ? 14.105 3.841 -12.173 1.00 91.06 209 ALA A CA 1
ATOM 1611 C C . ALA A 1 209 ? 14.768 2.633 -11.487 1.00 91.06 209 ALA A C 1
ATOM 1613 O O . ALA A 1 209 ? 14.120 1.606 -11.268 1.00 91.06 209 ALA A O 1
ATOM 1614 N N . ASP A 1 210 ? 16.047 2.763 -11.113 1.00 91.81 210 ASP A N 1
ATOM 1615 C CA . ASP A 1 210 ? 16.767 1.784 -10.284 1.00 91.81 210 ASP A CA 1
ATOM 1616 C C . ASP A 1 210 ? 16.527 2.064 -8.794 1.00 91.81 210 ASP A C 1
ATOM 1618 O O . ASP A 1 210 ? 16.963 3.070 -8.234 1.00 91.81 210 ASP A O 1
ATOM 1622 N N . LEU A 1 211 ? 15.844 1.131 -8.137 1.00 92.31 211 LEU A N 1
ATOM 1623 C CA . LEU A 1 211 ? 15.402 1.212 -6.749 1.00 92.31 211 LEU A CA 1
ATOM 1624 C C . LEU A 1 211 ? 16.152 0.220 -5.847 1.00 92.31 211 LEU A C 1
ATOM 1626 O O . LEU A 1 211 ? 15.687 -0.119 -4.752 1.00 92.31 211 LEU A O 1
ATOM 1630 N N . ARG A 1 212 ? 17.304 -0.311 -6.274 1.00 91.19 212 ARG A N 1
ATOM 1631 C CA . ARG A 1 212 ? 18.058 -1.303 -5.482 1.00 91.19 212 ARG A CA 1
ATOM 1632 C C . ARG A 1 212 ? 18.653 -0.721 -4.203 1.00 91.19 212 ARG A C 1
ATOM 1634 O O . ARG A 1 212 ? 18.799 -1.448 -3.224 1.00 91.19 212 ARG A O 1
ATOM 1641 N N . ARG A 1 213 ? 19.015 0.565 -4.214 1.00 89.00 213 ARG A N 1
ATOM 1642 C CA . ARG A 1 213 ? 19.742 1.246 -3.123 1.00 89.00 213 ARG A CA 1
ATOM 1643 C C . ARG A 1 213 ? 18.989 2.438 -2.529 1.00 89.00 213 ARG A C 1
ATOM 1645 O O . ARG A 1 213 ? 19.594 3.256 -1.843 1.00 89.00 213 ARG A O 1
ATOM 1652 N N . VAL A 1 214 ? 17.697 2.554 -2.817 1.00 89.06 214 VAL A N 1
ATOM 1653 C CA . VAL A 1 214 ? 16.881 3.674 -2.340 1.00 89.06 214 VAL A CA 1
ATOM 1654 C C . VAL A 1 214 ? 16.409 3.423 -0.911 1.00 89.06 214 VAL A C 1
ATOM 1656 O O . VAL A 1 214 ? 16.180 2.284 -0.503 1.00 89.06 214 VAL A O 1
ATOM 1659 N N . GLU A 1 215 ? 16.267 4.502 -0.150 1.00 88.69 215 GLU A N 1
ATOM 1660 C CA . GLU A 1 215 ? 15.629 4.472 1.165 1.00 88.69 215 GLU A CA 1
ATOM 1661 C C . GLU A 1 215 ? 14.129 4.746 1.028 1.00 88.69 215 GLU A C 1
ATOM 1663 O O . GLU A 1 215 ? 13.684 5.373 0.071 1.00 88.69 215 GLU A O 1
ATOM 1668 N N . TYR A 1 216 ? 13.343 4.303 2.004 1.00 87.19 216 TYR A N 1
ATOM 1669 C CA . TYR A 1 216 ? 11.908 4.569 2.041 1.00 87.19 216 TYR A CA 1
ATOM 1670 C C . TYR A 1 216 ? 11.619 5.794 2.908 1.00 87.19 216 TYR A C 1
ATOM 1672 O O . TYR A 1 216 ? 12.223 5.940 3.977 1.00 87.19 216 TYR A O 1
ATOM 1680 N N . PRO A 1 217 ? 10.637 6.621 2.538 1.00 90.12 217 PRO A N 1
ATOM 1681 C CA . PRO A 1 217 ? 9.973 6.692 1.229 1.00 90.12 217 PRO A CA 1
ATOM 1682 C C . PRO A 1 217 ? 10.857 7.333 0.127 1.00 90.12 217 PRO A C 1
ATOM 1684 O O . PRO A 1 217 ? 11.775 8.098 0.437 1.00 90.12 217 PRO A O 1
ATOM 1687 N N . THR A 1 218 ? 10.558 7.077 -1.150 1.00 90.69 218 THR A N 1
ATOM 1688 C CA . THR A 1 218 ? 11.207 7.715 -2.316 1.00 90.69 218 THR A CA 1
ATOM 1689 C C . THR A 1 218 ? 10.178 8.065 -3.392 1.00 90.69 218 THR A C 1
ATOM 1691 O O . THR A 1 218 ? 9.417 7.195 -3.810 1.00 90.69 218 THR A O 1
ATOM 1694 N N . GLU A 1 219 ? 10.193 9.310 -3.870 1.00 90.38 219 GLU A N 1
ATOM 1695 C CA . GLU A 1 219 ? 9.448 9.761 -5.051 1.00 90.38 219 GLU A CA 1
ATOM 1696 C C . GLU A 1 219 ? 10.223 9.441 -6.333 1.00 90.38 219 GLU A C 1
ATOM 1698 O O . GLU A 1 219 ? 11.454 9.534 -6.384 1.00 90.38 219 GLU A O 1
ATOM 1703 N N . ILE A 1 220 ? 9.490 9.079 -7.379 1.00 89.12 220 ILE A N 1
ATOM 1704 C CA . ILE A 1 220 ? 10.001 8.709 -8.692 1.00 89.12 220 ILE A CA 1
ATOM 1705 C C . ILE A 1 220 ? 9.306 9.609 -9.709 1.00 89.12 220 ILE A C 1
ATOM 1707 O O . ILE A 1 220 ? 8.125 9.438 -10.021 1.00 89.12 220 ILE A O 1
ATOM 1711 N N . MET A 1 221 ? 10.057 10.589 -10.198 1.00 85.19 221 MET A N 1
ATOM 1712 C CA . MET A 1 221 ? 9.541 11.638 -11.069 1.00 85.19 221 MET A CA 1
ATOM 1713 C C . MET A 1 221 ? 9.771 11.224 -12.516 1.00 85.19 221 MET A C 1
ATOM 1715 O O . MET A 1 221 ? 10.808 11.541 -13.092 1.00 85.19 221 MET A O 1
ATOM 1719 N N . PHE A 1 222 ? 8.827 10.503 -13.118 1.00 76.88 222 PHE A N 1
ATOM 1720 C CA . PHE A 1 222 ? 8.957 10.143 -14.533 1.00 76.88 222 PHE A CA 1
ATOM 1721 C C . PHE A 1 222 ? 8.912 11.374 -15.441 1.00 76.88 222 PHE A C 1
ATOM 1723 O O . PHE A 1 222 ? 9.561 11.370 -16.482 1.00 76.88 222 PHE A O 1
ATOM 1730 N N . GLY A 1 223 ? 8.272 12.460 -14.984 1.00 64.75 223 GLY A N 1
ATOM 1731 C CA . GLY A 1 223 ? 8.217 13.740 -15.680 1.00 64.75 223 GLY A CA 1
ATOM 1732 C C . GLY A 1 223 ? 7.528 13.643 -17.047 1.00 64.75 223 GLY A C 1
ATOM 1733 O O . GLY A 1 223 ? 7.475 12.603 -17.687 1.00 64.75 223 GLY A O 1
ATOM 1734 N N . ALA A 1 224 ? 7.011 14.761 -17.544 1.00 50.88 224 ALA A N 1
ATOM 1735 C CA . ALA A 1 224 ? 6.861 14.924 -18.986 1.00 50.88 224 ALA A CA 1
ATOM 1736 C C . ALA A 1 224 ? 8.156 15.595 -19.469 1.00 50.88 224 ALA A C 1
ATOM 1738 O O . ALA A 1 224 ? 8.363 16.769 -19.136 1.00 50.88 224 ALA A O 1
ATOM 1739 N N . PRO A 1 225 ? 9.056 14.928 -20.215 1.00 36.94 225 PRO A N 1
ATOM 1740 C CA . PRO A 1 225 ? 10.225 15.602 -20.758 1.00 36.94 225 PRO A CA 1
ATOM 1741 C C . PRO A 1 225 ? 9.755 16.612 -21.818 1.00 36.94 225 PRO A C 1
ATOM 1743 O O . PRO A 1 225 ? 9.479 16.266 -22.960 1.00 36.94 225 PRO A O 1
ATOM 1746 N N . GLY A 1 226 ? 9.580 17.878 -21.425 1.00 43.41 226 GLY A N 1
ATOM 1747 C CA . GLY A 1 226 ? 9.195 18.973 -22.328 1.00 43.41 226 GLY A CA 1
ATOM 1748 C C . GLY A 1 226 ? 7.793 18.882 -22.958 1.00 43.41 226 GLY A C 1
ATOM 1749 O O . GLY A 1 226 ? 7.500 19.644 -23.881 1.00 43.41 226 GLY A O 1
ATOM 1750 N N . GLY A 1 227 ? 6.929 17.979 -22.487 1.00 48.50 227 GLY A N 1
ATOM 1751 C CA . GLY A 1 227 ? 5.575 17.768 -23.007 1.00 48.50 227 GLY A CA 1
ATOM 1752 C C . GLY A 1 227 ? 4.513 18.638 -22.329 1.00 48.50 227 GLY A C 1
ATOM 1753 O O . GLY A 1 227 ? 4.607 18.956 -21.146 1.00 48.50 227 GLY A O 1
ATOM 1754 N N . ASP A 1 228 ? 3.476 19.016 -23.082 1.00 46.75 228 ASP A N 1
ATOM 1755 C CA . ASP A 1 228 ? 2.272 19.648 -22.531 1.00 46.75 228 ASP A CA 1
ATOM 1756 C C . ASP A 1 228 ? 1.583 18.657 -21.572 1.00 46.75 228 ASP A C 1
ATOM 1758 O O . ASP A 1 228 ? 1.133 17.608 -22.044 1.00 46.75 228 ASP A O 1
ATOM 1762 N N . PRO A 1 229 ? 1.435 18.967 -20.268 1.00 45.00 229 PRO A N 1
ATOM 1763 C CA . PRO A 1 229 ? 0.762 18.091 -19.303 1.00 45.00 229 PRO A CA 1
ATOM 1764 C C . PRO A 1 229 ? -0.696 17.779 -19.687 1.00 45.00 229 PRO A C 1
ATOM 1766 O O . PRO A 1 229 ? -1.313 16.880 -19.125 1.00 45.00 229 PRO A O 1
ATOM 1769 N N . ARG A 1 230 ? -1.261 18.491 -20.675 1.00 43.09 230 ARG A N 1
ATOM 1770 C CA . ARG A 1 230 ? -2.601 18.253 -21.231 1.00 43.09 230 ARG A CA 1
ATOM 1771 C C . ARG A 1 230 ? -2.643 17.277 -22.414 1.00 43.09 230 ARG A C 1
ATOM 1773 O O . ARG A 1 230 ? -3.742 16.929 -22.837 1.00 43.09 230 ARG A O 1
ATOM 1780 N N . LYS A 1 231 ? -1.503 16.846 -22.973 1.00 42.91 231 LYS A N 1
ATOM 1781 C CA . LYS A 1 231 ? -1.462 15.958 -24.155 1.00 42.91 231 LYS A CA 1
ATOM 1782 C C . LYS A 1 231 ? -1.436 14.451 -23.845 1.00 42.91 231 LYS A C 1
ATOM 1784 O O . LYS A 1 231 ? -1.749 13.684 -24.745 1.00 42.91 231 LYS A O 1
ATOM 1789 N N . GLY A 1 232 ? -1.149 14.025 -22.612 1.00 44.66 232 GLY A N 1
ATOM 1790 C CA . GLY A 1 232 ? -1.009 12.609 -22.219 1.00 44.66 232 GLY A CA 1
ATOM 1791 C C . GLY A 1 232 ? -2.125 12.096 -21.301 1.00 44.66 232 GLY A C 1
ATOM 1792 O O . GLY A 1 232 ? -1.865 11.678 -20.179 1.00 44.66 232 GLY A O 1
ATOM 1793 N N . LEU A 1 233 ? -3.390 12.139 -21.741 1.00 43.91 233 LEU A N 1
ATOM 1794 C CA . LEU A 1 233 ? -4.529 11.624 -20.951 1.00 43.91 233 LEU A CA 1
ATOM 1795 C C . LEU A 1 233 ? -4.452 10.106 -20.659 1.00 43.91 233 LEU A C 1
ATOM 1797 O O . LEU A 1 233 ? -5.172 9.623 -19.781 1.00 43.91 233 LEU A O 1
ATOM 1801 N N . LEU A 1 234 ? -3.560 9.377 -21.333 1.00 55.03 234 LEU A N 1
ATOM 1802 C CA . LEU A 1 234 ? -3.208 7.986 -21.062 1.00 55.03 234 LEU A CA 1
ATOM 1803 C C . LEU A 1 234 ? -1.856 7.970 -20.331 1.00 55.03 234 LEU A C 1
ATOM 1805 O O . LEU A 1 234 ? -0.810 7.844 -20.948 1.00 55.03 234 LEU A O 1
ATOM 1809 N N . GLY A 1 235 ? -1.865 8.208 -19.017 1.00 68.94 235 GLY A N 1
ATOM 1810 C CA . GLY A 1 235 ? -0.642 8.153 -18.206 1.00 68.94 235 GLY A CA 1
ATOM 1811 C C . GLY A 1 235 ? 0.045 6.779 -18.283 1.00 68.94 235 GLY A C 1
ATOM 1812 O O . GLY A 1 235 ? -0.604 5.798 -18.661 1.00 68.94 235 GLY A O 1
ATOM 1813 N N . PRO A 1 236 ? 1.331 6.694 -17.906 1.00 77.50 236 PRO A N 1
ATOM 1814 C CA . PRO A 1 236 ? 2.148 5.514 -18.152 1.00 77.50 236 PRO A CA 1
ATOM 1815 C C . PRO A 1 236 ? 1.620 4.274 -17.427 1.00 77.50 236 PRO A C 1
ATOM 1817 O O . PRO A 1 236 ? 1.046 4.350 -16.335 1.00 77.50 236 PRO A O 1
ATOM 1820 N N . THR A 1 237 ? 1.872 3.109 -18.023 1.00 82.56 237 THR A N 1
ATOM 1821 C CA . THR A 1 237 ? 1.745 1.822 -17.333 1.00 82.56 237 THR A CA 1
ATOM 1822 C C . THR A 1 237 ? 3.058 1.480 -16.648 1.00 82.56 237 THR A C 1
ATOM 1824 O O . THR A 1 237 ? 4.120 1.493 -17.276 1.00 82.56 237 THR A O 1
ATOM 1827 N N . TYR A 1 238 ? 2.980 1.129 -15.367 1.00 86.56 238 TYR A N 1
ATOM 1828 C CA . TYR A 1 238 ? 4.136 0.799 -14.551 1.00 86.56 238 TYR A CA 1
ATOM 1829 C C . TYR A 1 238 ? 4.362 -0.711 -14.473 1.00 86.56 238 TYR A C 1
ATOM 1831 O O . TYR A 1 238 ? 3.514 -1.481 -14.013 1.00 86.56 238 TYR A O 1
ATOM 1839 N N . TYR A 1 239 ? 5.564 -1.141 -14.835 1.00 86.50 239 TYR A N 1
ATOM 1840 C CA . TYR A 1 239 ? 6.026 -2.519 -14.717 1.00 86.50 239 TYR A CA 1
ATOM 1841 C C . TYR A 1 239 ? 7.124 -2.608 -13.663 1.00 86.50 239 TYR A C 1
ATOM 1843 O O . TYR A 1 239 ? 8.017 -1.763 -13.612 1.00 86.50 239 TYR A O 1
ATOM 1851 N N . ARG A 1 240 ? 7.065 -3.635 -12.815 1.00 90.00 240 ARG A N 1
ATOM 1852 C CA . ARG A 1 240 ? 8.089 -3.898 -11.801 1.00 90.00 240 ARG A CA 1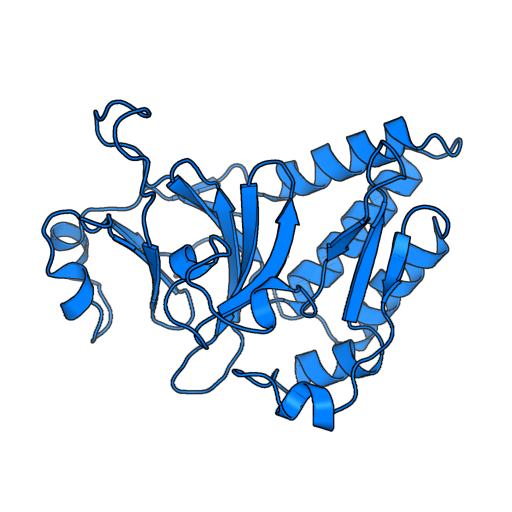
ATOM 1853 C C . ARG A 1 240 ? 8.902 -5.120 -12.183 1.00 90.00 240 ARG A C 1
ATOM 1855 O O . ARG A 1 240 ? 8.357 -6.102 -12.682 1.00 90.00 240 ARG A O 1
ATOM 1862 N N . TYR A 1 241 ? 10.198 -5.058 -11.899 1.00 84.81 241 TYR A N 1
ATOM 1863 C CA . TYR A 1 241 ? 11.131 -6.160 -12.113 1.00 84.81 241 TYR A CA 1
ATOM 1864 C C . TYR A 1 241 ? 12.030 -6.359 -10.900 1.00 84.81 241 TYR A C 1
ATOM 1866 O O . TYR A 1 241 ? 12.283 -5.420 -10.138 1.00 84.81 241 TYR A O 1
ATOM 1874 N N . ASP A 1 242 ? 12.519 -7.593 -10.745 1.00 84.75 242 ASP A N 1
ATOM 1875 C CA . ASP A 1 242 ? 13.359 -8.014 -9.618 1.00 84.75 242 ASP A CA 1
ATOM 1876 C C . ASP A 1 242 ? 12.727 -7.612 -8.267 1.00 84.75 242 ASP A C 1
ATOM 1878 O O . ASP A 1 242 ? 13.338 -6.918 -7.457 1.00 84.75 242 ASP A O 1
ATOM 1882 N N . ASN A 1 243 ? 11.462 -8.000 -8.039 1.00 82.75 243 ASN A N 1
ATOM 1883 C CA . ASN A 1 243 ? 10.698 -7.687 -6.818 1.00 82.75 243 ASN A CA 1
ATOM 1884 C C . ASN A 1 243 ? 10.597 -6.174 -6.526 1.00 82.75 243 ASN A C 1
ATOM 1886 O O . ASN A 1 243 ? 10.906 -5.708 -5.422 1.00 82.75 243 ASN A O 1
ATOM 1890 N N . GLY A 1 244 ? 10.248 -5.383 -7.545 1.00 86.00 244 GLY A N 1
ATOM 1891 C CA . GLY A 1 244 ? 10.119 -3.928 -7.422 1.00 86.00 244 GLY A CA 1
ATOM 1892 C C . GLY A 1 244 ? 11.445 -3.194 -7.201 1.00 86.00 244 GLY A C 1
ATOM 1893 O O . GLY A 1 244 ? 11.460 -2.079 -6.673 1.00 86.00 244 GLY A O 1
ATOM 1894 N N . ARG A 1 245 ? 12.580 -3.806 -7.559 1.00 88.94 245 ARG A N 1
ATOM 1895 C CA . ARG A 1 245 ? 13.892 -3.139 -7.563 1.00 88.94 245 ARG A CA 1
ATOM 1896 C C . ARG A 1 245 ? 14.130 -2.300 -8.804 1.00 88.94 245 ARG A C 1
ATOM 1898 O O . ARG A 1 245 ? 14.981 -1.421 -8.755 1.00 88.94 245 ARG A O 1
ATOM 1905 N N . PHE A 1 246 ? 13.372 -2.538 -9.864 1.00 89.69 246 PHE A N 1
ATOM 1906 C CA . PHE A 1 246 ? 13.288 -1.648 -11.010 1.00 89.69 246 PHE A CA 1
ATOM 1907 C C . PHE A 1 246 ? 11.826 -1.321 -11.266 1.00 89.69 246 PHE A C 1
ATOM 1909 O O . PHE A 1 246 ? 10.983 -2.224 -11.266 1.00 89.69 246 PHE A O 1
ATOM 1916 N N . LEU A 1 247 ? 11.544 -0.040 -11.482 1.00 90.50 247 LEU A N 1
ATOM 1917 C CA . LEU A 1 247 ? 10.241 0.440 -11.921 1.00 90.50 247 LEU A CA 1
ATOM 1918 C C . LEU A 1 247 ? 10.397 1.004 -13.329 1.00 90.50 247 LEU A C 1
ATOM 1920 O O . LEU A 1 247 ? 11.205 1.903 -13.547 1.00 90.50 247 LEU A O 1
ATOM 1924 N N . VAL A 1 248 ? 9.638 0.457 -14.270 1.00 88.38 248 VAL A N 1
ATOM 1925 C CA . VAL A 1 248 ? 9.639 0.874 -15.670 1.00 88.38 248 VAL A CA 1
ATOM 1926 C C . VAL A 1 248 ? 8.306 1.531 -15.976 1.00 88.38 248 VAL A C 1
ATOM 1928 O O . VAL A 1 248 ? 7.265 0.909 -15.767 1.00 88.38 248 VAL A O 1
ATOM 1931 N N . ALA A 1 249 ? 8.339 2.761 -16.472 1.00 88.06 249 ALA A N 1
ATOM 1932 C CA . ALA A 1 249 ? 7.175 3.451 -17.007 1.00 88.06 249 ALA A CA 1
ATOM 1933 C C . ALA A 1 249 ? 7.202 3.369 -18.534 1.00 88.06 249 ALA A C 1
ATOM 1935 O O . ALA A 1 249 ? 8.238 3.619 -19.154 1.00 88.06 249 ALA A O 1
ATOM 1936 N N . VAL A 1 250 ? 6.068 3.000 -19.124 1.00 83.75 250 VAL A N 1
ATOM 1937 C CA . VAL A 1 250 ? 5.873 2.948 -20.577 1.00 83.75 250 VAL A CA 1
ATOM 1938 C C . VAL A 1 250 ? 4.605 3.722 -20.907 1.00 83.75 250 VAL A C 1
ATOM 1940 O O . VAL A 1 250 ? 3.551 3.425 -20.334 1.00 83.75 250 VAL A O 1
ATOM 1943 N N . ASP A 1 251 ? 4.706 4.702 -21.803 1.00 76.44 251 ASP A N 1
ATOM 1944 C CA . ASP A 1 251 ? 3.537 5.408 -22.326 1.00 76.44 251 ASP A CA 1
ATOM 1945 C C . ASP A 1 251 ? 2.656 4.444 -23.131 1.00 76.44 251 ASP A C 1
ATOM 1947 O O . ASP A 1 251 ? 3.138 3.543 -23.820 1.00 76.44 251 ASP A O 1
ATOM 1951 N N . LEU A 1 252 ? 1.340 4.597 -22.992 1.00 61.31 252 LEU A N 1
ATOM 1952 C CA . LEU A 1 252 ? 0.383 3.879 -23.825 1.00 61.31 252 LEU A CA 1
ATOM 1953 C C . LEU A 1 252 ? 0.205 4.675 -25.124 1.00 61.31 252 LEU A C 1
ATOM 1955 O O . LEU A 1 252 ? -0.268 5.811 -25.067 1.00 61.31 252 LEU A O 1
ATOM 1959 N N . ASP A 1 253 ? 0.605 4.078 -26.252 1.00 55.69 253 ASP A N 1
ATOM 1960 C CA . ASP A 1 253 ? 0.361 4.595 -27.612 1.00 55.69 253 ASP A CA 1
ATOM 1961 C C . ASP A 1 253 ? -1.129 4.896 -27.882 1.00 55.69 253 ASP A C 1
ATOM 1963 O O . ASP A 1 253 ? -1.998 4.083 -27.474 1.00 55.69 253 ASP A O 1
#

Foldseek 3Di:
DDQDFDQLVLLLVLQVVLCVLPVLFKPWAAADDQVRLVPFLQRAPVRVNSNRRGTQAIWGQALVSPDTWFQGQPDPCRVDDVPPPVCVLQPDRLQWTWGTADPQGKTKIWGADNVPSYTFFIKIDGLLQKIKTAGGGSSSVSSVLSVLSVQLSVQVVVVNSNSSNVSSVVSVVPSLDPAEFEWDQPVVCVVPDDPPPCVQSVDRLKTKTQQQPDDHIYMYDPDDPPDDSVPQSQHWRWDADPRNRMIMTDRDD

Solvent-accessible surface area (backbone atoms only — not comparable to full-atom values): 13710 Å² total; per-residue (Å²): 130,85,79,59,80,48,57,37,65,60,30,50,50,36,41,51,52,29,19,70,73,39,59,92,44,28,42,68,36,66,44,48,56,70,72,64,42,62,70,39,87,53,38,69,46,69,70,53,43,62,28,24,53,66,29,39,41,34,34,34,46,48,74,83,64,81,48,71,43,52,43,26,75,77,38,72,80,67,72,73,73,47,89,81,64,74,52,44,35,59,30,61,89,46,32,45,46,47,27,33,60,50,95,81,50,34,43,29,28,32,37,25,37,76,88,78,42,48,69,29,26,22,34,36,36,41,66,89,45,37,33,30,40,54,24,66,24,59,50,39,42,52,32,50,50,19,52,37,46,45,49,11,49,65,73,20,68,90,69,46,58,58,54,23,44,50,42,30,50,53,47,55,55,61,54,40,39,92,44,77,46,76,46,41,49,33,83,76,46,58,91,73,62,66,92,79,51,62,78,74,40,68,50,94,75,17,33,36,33,82,44,79,84,65,65,76,26,24,28,35,53,63,66,65,88,90,52,64,89,83,75,55,91,54,47,44,35,34,43,68,40,83,69,58,27,28,45,34,39,32,70,62,131

Mean predicted aligned error: 6.54 Å